Protein AF-A0A849IIS4-F1 (afdb_monomer)

Sequence (246 aa):
MNPYHWKRKFTQFAVLVAISLIPALGLFRIDLASASFFILGHQVPWSNFPFIIGLALVAATAPVLTYMTIGTVWCGWACPQNFFSEWANKLTFNLLGKRADVRVDGAGMVVASSKNRIVNWLILGGSIVAVSMVMALVAFLFFYTPSDVWNFVVSSQSRPANMIVMYAFTSFLIFIDIAAIRYFLCDYGCLYRWGMRLFKTNDALHVTYDESRSSDCTKCNYCKTSCITAIDPTHIRSYDACIDCG

Radius of gyration: 20.91 Å; Cα contacts (8 Å, |Δi|>4): 263; chains: 1; bounding box: 67×29×60 Å

pLDDT: mean 83.72, std 7.98, range [47.75, 95.75]

Nearest PDB structures (foldseek):
  3a51-assembly5_E  TM=2.699E-01  e=6.723E+00  Pseudonocardia autotrophica

Foldseek 3Di:
DDPCPVVLLVQQVVLVVVLLVCLVVPQWAQAPVQCFIAHPNDTHHPVPVVVVVVVVCCVLCVLLVCCVEANLQCVRRHDNLLVLLVVLVVLCCVQFHPPADCAPPDPHGDGDPVRPDVVSVCVSLVVLLVVLLVVLLSVVSRHDPNVLSVCCVPPPVSPDPVNVVSSVVSSVVSSCCSRYCRCVCVCPVDSSLVSCVVVPDPPHDDQAADPVCVVVVPPDPPCQSVDPQNDRSNDDDSSGPDSPSD

Structure (mmCIF, N/CA/C/O backbone):
data_AF-A0A849IIS4-F1
#
_entry.id   AF-A0A849IIS4-F1
#
loop_
_atom_site.group_PDB
_atom_site.id
_atom_site.type_symbol
_atom_site.label_atom_id
_atom_site.label_alt_id
_atom_site.label_comp_id
_atom_site.label_asym_id
_atom_site.label_entity_id
_atom_site.label_seq_id
_atom_site.pdbx_PDB_ins_code
_atom_site.Cartn_x
_atom_site.Cartn_y
_atom_site.Cartn_z
_atom_site.occupancy
_atom_site.B_iso_or_equiv
_atom_site.auth_seq_id
_atom_site.auth_comp_id
_atom_site.auth_asym_id
_atom_site.auth_atom_id
_atom_site.pdbx_PDB_model_num
ATOM 1 N N . MET A 1 1 ? -18.701 -16.241 15.676 1.00 47.75 1 MET A N 1
ATOM 2 C CA . MET A 1 1 ? -17.737 -15.728 14.673 1.00 47.75 1 MET A CA 1
ATOM 3 C C . MET A 1 1 ? -18.432 -15.756 13.325 1.00 47.75 1 MET A C 1
ATOM 5 O O . MET A 1 1 ? -18.977 -16.795 12.987 1.00 47.75 1 MET A O 1
ATOM 9 N N . ASN A 1 2 ? -18.493 -14.630 12.611 1.00 56.38 2 ASN A N 1
ATOM 10 C CA . ASN A 1 2 ? -19.241 -14.536 11.354 1.00 56.38 2 ASN A CA 1
ATOM 11 C C . ASN A 1 2 ? -18.583 -15.419 10.269 1.00 56.38 2 ASN A C 1
ATOM 13 O O . ASN A 1 2 ? -17.370 -15.294 10.073 1.00 56.38 2 ASN A O 1
ATOM 17 N N . PRO A 1 3 ? -19.333 -16.271 9.543 1.00 65.94 3 PRO A N 1
ATOM 18 C CA . PRO A 1 3 ? -18.773 -17.214 8.564 1.00 65.94 3 PRO A CA 1
ATOM 19 C C . PRO A 1 3 ? -18.079 -16.525 7.373 1.00 65.94 3 PRO A C 1
ATOM 21 O O . PRO A 1 3 ? -17.266 -17.135 6.682 1.00 65.94 3 PRO A O 1
ATOM 24 N N . TYR A 1 4 ? -18.353 -15.238 7.155 1.00 72.19 4 TYR A N 1
ATOM 25 C CA . TYR A 1 4 ? -17.807 -14.454 6.046 1.00 72.19 4 TYR A CA 1
ATOM 26 C C . TYR A 1 4 ? -16.423 -13.852 6.317 1.00 72.19 4 TYR A C 1
ATOM 28 O O . TYR A 1 4 ? -15.687 -13.572 5.376 1.00 72.19 4 TYR A O 1
ATOM 36 N N . HIS A 1 5 ? -16.005 -13.729 7.581 1.00 77.94 5 HIS A N 1
ATOM 37 C CA . HIS A 1 5 ? -14.726 -13.093 7.921 1.00 77.94 5 HIS A CA 1
ATOM 38 C C . HIS A 1 5 ? -13.515 -13.889 7.405 1.00 77.94 5 HIS A C 1
ATOM 40 O O . HIS A 1 5 ? -12.517 -13.307 6.983 1.00 77.94 5 HIS A O 1
ATOM 46 N N . TRP A 1 6 ? -13.584 -15.225 7.417 1.00 81.56 6 TRP A N 1
ATOM 47 C CA . TRP A 1 6 ? -12.507 -16.052 6.866 1.00 81.56 6 TRP A CA 1
ATOM 48 C C . TRP A 1 6 ? -12.454 -15.976 5.337 1.00 81.56 6 TRP A C 1
ATOM 50 O O . TRP A 1 6 ? -11.369 -15.820 4.784 1.00 81.56 6 TRP A O 1
ATOM 60 N N . LYS A 1 7 ? -13.618 -15.979 4.668 1.00 85.56 7 LYS A N 1
ATOM 61 C CA . LYS A 1 7 ? -13.712 -15.796 3.211 1.00 85.56 7 LYS A CA 1
ATOM 62 C C . LYS A 1 7 ? -13.107 -14.459 2.781 1.00 85.56 7 LYS A C 1
ATOM 64 O O . LYS A 1 7 ? -12.265 -14.442 1.895 1.00 85.56 7 LYS A O 1
ATOM 69 N N . ARG A 1 8 ? -13.450 -13.368 3.473 1.00 85.75 8 ARG A N 1
ATOM 70 C CA . ARG A 1 8 ? -12.895 -12.030 3.218 1.00 85.75 8 ARG A CA 1
ATOM 71 C C . ARG A 1 8 ? -11.373 -12.008 3.321 1.00 85.75 8 ARG A C 1
ATOM 73 O O . ARG A 1 8 ? -10.695 -11.555 2.407 1.00 85.75 8 ARG A O 1
ATOM 80 N N . LYS A 1 9 ? -10.824 -12.547 4.413 1.00 84.00 9 LYS A N 1
ATOM 81 C CA . LYS A 1 9 ? -9.368 -12.600 4.617 1.00 84.00 9 LYS A CA 1
ATOM 82 C C . LYS A 1 9 ? -8.654 -13.466 3.595 1.00 84.00 9 LYS A C 1
ATOM 84 O O . LYS A 1 9 ? -7.548 -13.126 3.189 1.00 84.00 9 LYS A O 1
ATOM 89 N N . PHE A 1 10 ? -9.278 -14.567 3.190 1.00 88.19 10 PHE A N 1
ATOM 90 C CA . PHE A 1 10 ? -8.755 -15.402 2.125 1.00 88.19 10 PHE A CA 1
ATOM 91 C C . PHE A 1 10 ? -8.695 -14.630 0.803 1.00 88.19 10 PHE A C 1
ATOM 93 O O . PHE A 1 10 ? -7.650 -14.639 0.166 1.00 88.19 10 PHE A O 1
ATOM 100 N N . THR A 1 11 ? -9.751 -13.896 0.436 1.00 88.81 11 THR A N 1
ATOM 101 C CA . THR A 1 11 ? -9.764 -13.061 -0.776 1.00 88.81 11 THR A CA 1
ATOM 102 C C . THR A 1 11 ? -8.686 -11.979 -0.737 1.00 88.81 11 THR A C 1
ATOM 104 O O . THR A 1 11 ? -7.907 -11.871 -1.679 1.00 88.81 11 THR A O 1
ATOM 107 N N . GLN A 1 12 ? -8.571 -11.231 0.366 1.00 88.81 12 GLN A N 1
ATOM 108 C CA . GLN A 1 12 ? -7.531 -10.207 0.537 1.00 88.81 12 GLN A CA 1
ATOM 109 C C . GLN A 1 12 ? -6.121 -10.799 0.388 1.00 88.81 12 GLN A C 1
ATOM 111 O O . GLN A 1 12 ? -5.275 -10.249 -0.319 1.00 88.81 12 GLN A O 1
ATOM 116 N N . PHE A 1 13 ? -5.872 -11.946 1.025 1.00 89.31 13 PHE A N 1
ATOM 117 C CA . PHE A 1 13 ? -4.589 -12.635 0.931 1.00 89.31 13 PHE A CA 1
ATOM 118 C C . PHE A 1 13 ? -4.324 -13.169 -0.482 1.00 89.31 13 PHE A C 1
ATOM 120 O O . PHE A 1 13 ? -3.221 -13.012 -0.996 1.00 89.31 13 PHE A O 1
ATOM 127 N N . ALA A 1 14 ? -5.331 -13.748 -1.138 1.00 91.75 14 ALA A N 1
ATOM 128 C CA . ALA A 1 14 ? -5.220 -14.236 -2.507 1.00 91.75 14 ALA A CA 1
ATOM 129 C C . ALA A 1 14 ? -4.882 -13.102 -3.486 1.00 91.75 14 ALA A C 1
ATOM 131 O O . ALA A 1 14 ? -4.017 -13.279 -4.340 1.00 91.75 14 ALA A O 1
ATOM 132 N N . VAL A 1 15 ? -5.494 -11.923 -3.328 1.00 90.88 15 VAL A N 1
ATOM 133 C CA . VAL A 1 15 ? -5.176 -10.733 -4.135 1.00 90.88 15 VAL A CA 1
ATOM 134 C C . VAL A 1 15 ? -3.752 -10.250 -3.866 1.00 90.88 15 VAL A C 1
ATOM 136 O O . VAL A 1 15 ? -3.020 -9.971 -4.813 1.00 90.88 15 VAL A O 1
ATOM 139 N N . LEU A 1 16 ? -3.317 -10.206 -2.604 1.00 90.94 16 LEU A N 1
ATOM 140 C CA . LEU A 1 16 ? -1.939 -9.846 -2.255 1.00 90.94 16 LEU A CA 1
ATOM 141 C C . LEU A 1 16 ? -0.919 -10.804 -2.894 1.00 90.94 16 LEU A C 1
ATOM 143 O O . LEU A 1 16 ? 0.082 -10.357 -3.457 1.00 90.94 16 LEU A O 1
ATOM 147 N N . VAL A 1 17 ? -1.182 -12.113 -2.837 1.00 91.19 17 VAL A N 1
ATOM 148 C CA . VAL A 1 17 ? -0.343 -13.137 -3.473 1.00 91.19 17 VAL A CA 1
ATOM 149 C C . VAL A 1 17 ? -0.348 -12.965 -4.988 1.00 91.19 17 VAL A C 1
ATOM 151 O O . VAL A 1 17 ? 0.720 -12.956 -5.587 1.00 91.19 17 VAL A O 1
ATOM 154 N N . ALA A 1 18 ? -1.510 -12.756 -5.609 1.00 91.56 18 ALA A N 1
ATOM 155 C CA . ALA A 1 18 ? -1.609 -12.527 -7.047 1.00 91.56 18 ALA A CA 1
ATOM 156 C C . ALA A 1 18 ? -0.794 -11.299 -7.486 1.00 91.56 18 ALA A C 1
ATOM 158 O O . ALA A 1 18 ? 0.004 -11.403 -8.414 1.00 91.56 18 ALA A O 1
ATOM 159 N N . ILE A 1 19 ? -0.914 -10.171 -6.775 1.00 89.75 19 ILE A N 1
ATOM 160 C CA . ILE A 1 19 ? -0.132 -8.953 -7.044 1.00 89.75 19 ILE A CA 1
ATOM 161 C C . ILE A 1 19 ? 1.368 -9.217 -6.890 1.00 89.75 19 ILE A C 1
ATOM 163 O O . ILE A 1 19 ? 2.153 -8.742 -7.703 1.00 89.75 19 ILE A O 1
ATOM 167 N N . SER A 1 20 ? 1.767 -9.994 -5.881 1.00 89.25 20 SER A N 1
ATOM 168 C CA . SER A 1 20 ? 3.175 -10.327 -5.632 1.00 89.25 20 SER A CA 1
ATOM 169 C C . SER A 1 20 ? 3.743 -11.315 -6.659 1.00 89.25 20 SER A C 1
ATOM 171 O O . SER A 1 20 ? 4.935 -11.281 -6.955 1.00 89.25 20 SER A O 1
ATOM 173 N N . LEU A 1 21 ? 2.901 -12.181 -7.231 1.00 90.25 21 LEU A N 1
ATOM 174 C CA . LEU A 1 21 ? 3.295 -13.142 -8.261 1.00 90.25 21 LEU A CA 1
ATOM 175 C C . LEU A 1 21 ? 3.539 -12.484 -9.621 1.00 90.25 21 LEU A C 1
ATOM 177 O O . LEU A 1 21 ? 4.392 -12.962 -10.360 1.00 90.25 21 LEU A O 1
ATOM 181 N N . ILE A 1 22 ? 2.846 -11.387 -9.947 1.00 89.50 22 ILE A N 1
ATOM 182 C CA . ILE A 1 22 ? 3.034 -10.657 -11.213 1.00 89.50 22 ILE A CA 1
ATOM 183 C C . ILE A 1 22 ? 4.512 -10.308 -11.475 1.00 89.50 22 ILE A C 1
ATOM 185 O O . ILE A 1 22 ? 5.038 -10.722 -12.513 1.00 89.50 22 ILE A O 1
ATOM 189 N N . PRO A 1 23 ? 5.213 -9.595 -10.572 1.00 86.75 23 PRO A N 1
ATOM 190 C CA . PRO A 1 23 ? 6.616 -9.267 -10.781 1.00 86.75 23 PRO A CA 1
ATOM 191 C C . PRO A 1 23 ? 7.533 -10.475 -10.531 1.00 86.75 23 PRO A C 1
ATOM 193 O O . PRO A 1 23 ? 8.539 -10.626 -11.218 1.00 86.75 23 PRO A O 1
ATOM 196 N N . ALA A 1 24 ? 7.174 -11.384 -9.613 1.00 85.94 24 ALA A N 1
ATOM 197 C CA . ALA A 1 24 ? 7.977 -12.574 -9.319 1.00 85.94 24 ALA A CA 1
ATOM 198 C C . ALA A 1 24 ? 8.081 -13.533 -10.519 1.00 85.94 24 ALA A C 1
ATOM 200 O O . ALA A 1 24 ? 9.131 -14.128 -10.747 1.00 85.94 24 ALA A O 1
ATOM 201 N N . LEU A 1 25 ? 7.009 -13.650 -11.306 1.00 87.50 25 LEU A N 1
ATOM 202 C CA . LEU A 1 25 ? 6.966 -14.425 -12.548 1.00 87.50 25 LEU A CA 1
ATOM 203 C C . LEU A 1 25 ? 7.517 -13.646 -13.756 1.00 87.50 25 LEU A C 1
ATOM 205 O O . LEU A 1 25 ? 7.558 -14.183 -14.860 1.00 87.50 25 LEU A O 1
ATOM 209 N N . GLY A 1 26 ? 7.916 -12.381 -13.579 1.00 81.75 26 GLY A N 1
ATOM 210 C CA . GLY A 1 26 ? 8.396 -11.527 -14.666 1.00 81.75 26 GLY A CA 1
ATOM 211 C C . GLY A 1 26 ? 7.310 -11.128 -15.671 1.00 81.75 26 GLY A C 1
ATOM 212 O O . GLY A 1 26 ? 7.634 -10.768 -16.804 1.00 81.75 26 GLY A O 1
ATOM 213 N N . LEU A 1 27 ? 6.028 -11.187 -15.281 1.00 86.50 27 LEU A N 1
ATOM 214 C CA . LEU A 1 27 ? 4.909 -10.834 -16.161 1.00 86.50 27 LEU A CA 1
ATOM 215 C C . LEU A 1 27 ? 4.904 -9.338 -16.478 1.00 86.50 27 LEU A C 1
ATOM 217 O O . LEU A 1 27 ? 4.646 -8.963 -17.619 1.00 86.50 27 LEU A O 1
ATOM 221 N N . PHE A 1 28 ? 5.200 -8.501 -15.481 1.00 88.69 28 PHE A N 1
ATOM 222 C CA . PHE A 1 28 ? 5.292 -7.051 -15.621 1.00 88.69 28 PHE A CA 1
ATOM 223 C C . PHE A 1 28 ? 6.393 -6.492 -14.717 1.00 88.69 28 PHE A C 1
ATOM 225 O O . PHE A 1 28 ? 6.403 -6.759 -13.515 1.00 88.69 28 PHE A O 1
ATOM 232 N N . ARG A 1 29 ? 7.290 -5.685 -15.289 1.00 87.62 29 ARG A N 1
ATOM 233 C CA . ARG A 1 29 ? 8.304 -4.910 -14.556 1.00 87.62 29 ARG A CA 1
ATOM 234 C C . ARG A 1 29 ? 8.579 -3.569 -15.239 1.00 87.62 29 ARG A C 1
ATOM 236 O O . ARG A 1 29 ? 8.368 -3.415 -16.442 1.00 87.62 29 ARG A O 1
ATOM 243 N N . ILE A 1 30 ? 9.080 -2.616 -14.468 1.00 89.00 30 ILE A N 1
ATOM 244 C CA . ILE A 1 30 ? 9.421 -1.254 -14.868 1.00 89.00 30 ILE A CA 1
ATOM 245 C C . ILE A 1 30 ? 10.926 -1.077 -14.686 1.00 89.00 30 ILE A C 1
ATOM 247 O O . ILE A 1 30 ? 11.411 -0.969 -13.566 1.00 89.00 30 ILE A O 1
ATOM 251 N N . ASP A 1 31 ? 11.670 -1.024 -15.781 1.00 86.75 31 ASP A N 1
ATOM 252 C CA . ASP A 1 31 ? 13.104 -0.771 -15.732 1.00 86.75 31 ASP A CA 1
ATOM 253 C C . ASP A 1 31 ? 13.377 0.724 -15.920 1.00 86.75 31 ASP A C 1
ATOM 255 O O . ASP A 1 31 ? 13.196 1.290 -17.002 1.00 86.75 31 ASP A O 1
ATOM 259 N N . LEU A 1 32 ? 13.808 1.365 -14.833 1.00 83.44 32 LEU A N 1
ATOM 260 C CA . LEU A 1 32 ? 14.146 2.786 -14.808 1.00 83.44 32 LEU A CA 1
ATOM 261 C C . LEU A 1 32 ? 15.476 3.085 -15.513 1.00 83.44 32 LEU A C 1
ATOM 263 O O . LEU A 1 32 ? 15.656 4.197 -15.999 1.00 83.44 32 LEU A O 1
ATOM 267 N N . ALA A 1 33 ? 16.402 2.123 -15.583 1.00 82.75 33 ALA A N 1
ATOM 268 C CA . ALA A 1 33 ? 17.713 2.332 -16.196 1.00 82.75 33 ALA A CA 1
ATOM 269 C C . ALA A 1 33 ? 17.619 2.339 -17.726 1.00 82.75 33 ALA A C 1
ATOM 271 O O . ALA A 1 33 ? 18.251 3.163 -18.383 1.00 82.75 33 ALA A O 1
ATOM 272 N N . SER A 1 34 ? 16.798 1.449 -18.287 1.00 82.81 34 SER A N 1
ATOM 273 C CA . SER A 1 34 ? 16.536 1.381 -19.730 1.00 82.81 34 SER A CA 1
ATOM 274 C C . SER A 1 34 ? 15.300 2.171 -20.176 1.00 82.81 34 SER A C 1
ATOM 276 O O . SER A 1 34 ? 14.945 2.116 -21.355 1.00 82.81 34 SER A O 1
ATOM 278 N N . ALA A 1 35 ? 14.633 2.886 -19.257 1.00 86.50 35 ALA A N 1
ATOM 279 C CA . ALA A 1 35 ? 13.382 3.611 -19.500 1.00 86.50 35 ALA A CA 1
ATOM 280 C C . ALA A 1 35 ? 12.386 2.764 -20.313 1.00 86.50 35 ALA A C 1
ATOM 282 O O . ALA A 1 35 ? 11.921 3.156 -21.387 1.00 86.50 35 ALA A O 1
ATOM 283 N N . SER A 1 36 ? 12.146 1.538 -19.846 1.00 87.94 36 SER A N 1
ATOM 284 C CA . SER A 1 36 ? 11.361 0.536 -20.564 1.00 87.94 36 SER A CA 1
ATOM 285 C C . SER A 1 36 ? 10.469 -0.255 -19.615 1.00 87.94 36 SER A C 1
ATOM 287 O O . SER A 1 36 ? 10.850 -0.601 -18.498 1.00 87.94 36 SER A O 1
ATOM 289 N N . PHE A 1 37 ? 9.271 -0.593 -20.076 1.00 89.75 37 PHE A N 1
ATOM 290 C CA . PHE A 1 37 ? 8.455 -1.630 -19.456 1.00 89.75 37 PHE A CA 1
ATOM 291 C C . PHE A 1 37 ? 8.888 -2.985 -20.001 1.00 89.75 37 PHE A C 1
ATOM 293 O O . PHE A 1 37 ? 9.198 -3.095 -21.183 1.00 89.75 37 PHE A O 1
ATOM 300 N N . PHE A 1 38 ? 8.882 -4.028 -19.179 1.00 87.44 38 PHE A N 1
ATOM 301 C CA . PHE A 1 38 ? 8.977 -5.391 -19.689 1.00 87.44 38 PHE A CA 1
ATOM 302 C C . PHE A 1 38 ? 7.700 -6.150 -19.370 1.00 87.44 38 PHE A C 1
ATOM 304 O O . PHE A 1 38 ? 7.284 -6.216 -18.213 1.00 87.44 38 PHE A O 1
ATOM 311 N N . ILE A 1 39 ? 7.103 -6.728 -20.407 1.00 87.38 39 ILE A N 1
ATOM 312 C CA . ILE A 1 39 ? 5.856 -7.489 -20.336 1.00 87.38 39 ILE A CA 1
ATOM 313 C C . ILE A 1 39 ? 6.128 -8.870 -20.906 1.00 87.38 39 ILE A C 1
ATOM 315 O O . ILE A 1 39 ? 6.499 -8.980 -22.072 1.00 87.38 39 ILE A O 1
ATOM 319 N N . LEU A 1 40 ? 5.976 -9.920 -20.095 1.00 86.50 40 LEU A N 1
ATOM 320 C CA . LEU A 1 40 ? 6.267 -11.304 -20.503 1.00 86.50 40 LEU A CA 1
ATOM 321 C C . LEU A 1 40 ? 7.671 -11.463 -21.130 1.00 86.50 40 LEU A C 1
ATOM 323 O O . LEU A 1 40 ? 7.863 -12.226 -22.070 1.00 86.50 40 LEU A O 1
ATOM 327 N N . GLY A 1 41 ? 8.651 -10.693 -20.647 1.00 80.56 41 GLY A N 1
ATOM 328 C CA . GLY A 1 41 ? 10.015 -10.666 -21.189 1.00 80.56 41 GLY A CA 1
ATOM 329 C C . GLY A 1 41 ? 10.238 -9.746 -22.400 1.00 80.56 41 GLY A C 1
ATOM 330 O O . GLY A 1 41 ? 11.390 -9.483 -22.738 1.00 80.56 41 GLY A O 1
ATOM 331 N N . HIS A 1 42 ? 9.192 -9.184 -23.009 1.00 85.06 42 HIS A N 1
ATOM 332 C CA . HIS A 1 42 ? 9.326 -8.219 -24.104 1.00 85.06 42 HIS A CA 1
ATOM 333 C C . HIS A 1 42 ? 9.583 -6.810 -23.584 1.00 85.06 42 HIS A C 1
ATOM 335 O O . HIS A 1 42 ? 8.809 -6.298 -22.778 1.00 85.06 42 HIS A O 1
ATOM 341 N N . GLN A 1 43 ? 10.638 -6.168 -24.085 1.00 89.56 43 GLN A N 1
ATOM 342 C CA . GLN A 1 43 ? 10.960 -4.782 -23.769 1.00 89.56 43 GLN A CA 1
ATOM 343 C C . GLN A 1 43 ? 10.101 -3.822 -24.598 1.00 89.56 43 GLN A C 1
ATOM 345 O O . GLN A 1 43 ? 10.135 -3.841 -25.827 1.00 89.56 43 GLN A O 1
ATOM 350 N N . VAL A 1 44 ? 9.369 -2.946 -23.919 1.00 89.94 44 VAL A N 1
ATOM 351 C CA . VAL A 1 44 ? 8.602 -1.852 -24.508 1.00 89.94 44 VAL A CA 1
ATOM 352 C C . VAL A 1 44 ? 9.205 -0.535 -24.016 1.00 89.94 44 VAL A C 1
ATOM 354 O O . VAL A 1 44 ? 9.003 -0.168 -22.854 1.00 89.94 44 VAL A O 1
ATOM 357 N N . PRO A 1 45 ? 9.965 0.180 -24.859 1.00 90.31 45 PRO A N 1
ATOM 358 C CA . PRO A 1 45 ? 10.588 1.431 -24.459 1.00 90.31 45 PRO A CA 1
ATOM 359 C C . PRO A 1 45 ? 9.536 2.512 -24.229 1.00 90.31 45 PRO A C 1
ATOM 361 O O . PRO A 1 45 ? 8.488 2.539 -24.881 1.00 90.31 45 PRO A O 1
ATOM 364 N N . TRP A 1 46 ? 9.838 3.456 -23.341 1.00 88.38 46 TRP A N 1
ATOM 365 C CA . TRP A 1 46 ? 8.932 4.564 -23.049 1.00 88.38 46 TRP A CA 1
ATOM 366 C C . TRP A 1 46 ? 8.732 5.525 -24.229 1.00 88.38 46 TRP A C 1
ATOM 368 O O . TRP A 1 46 ? 7.778 6.294 -24.254 1.00 88.38 46 TRP A O 1
ATOM 378 N N . SER A 1 47 ? 9.587 5.459 -25.251 1.00 89.31 47 SER A N 1
ATOM 379 C CA . SER A 1 47 ? 9.393 6.193 -26.506 1.00 89.31 47 SER A CA 1
ATOM 380 C C . SER A 1 47 ? 8.152 5.744 -27.290 1.00 89.31 47 SER A C 1
ATOM 382 O O . SER A 1 47 ? 7.697 6.461 -28.182 1.00 89.31 47 SER A O 1
ATOM 384 N N . ASN A 1 48 ? 7.570 4.584 -26.968 1.00 90.38 48 ASN A N 1
ATOM 385 C CA . ASN A 1 48 ? 6.315 4.130 -27.555 1.00 90.38 48 ASN A CA 1
ATOM 386 C C . ASN A 1 48 ? 5.119 4.873 -26.928 1.00 90.38 48 ASN A C 1
ATOM 388 O O . ASN A 1 48 ? 4.419 4.354 -26.055 1.00 90.38 48 ASN A O 1
ATOM 392 N N . PHE A 1 49 ? 4.883 6.105 -27.386 1.00 89.44 49 PHE A N 1
ATOM 393 C CA . PHE A 1 49 ? 3.807 6.963 -26.880 1.00 89.44 49 PHE A CA 1
ATOM 394 C C . PHE A 1 49 ? 2.409 6.333 -26.958 1.00 89.44 49 PHE A C 1
ATOM 396 O O . PHE A 1 49 ? 1.699 6.418 -25.956 1.00 89.44 49 PHE A O 1
ATOM 403 N N . PRO A 1 50 ? 1.990 5.673 -28.062 1.00 90.62 50 PRO A N 1
ATOM 404 C CA . PRO A 1 50 ? 0.682 5.020 -28.107 1.00 90.62 50 PRO A CA 1
ATOM 405 C C . PRO A 1 50 ? 0.501 3.989 -26.991 1.00 90.62 50 PRO A C 1
ATOM 407 O O . PRO A 1 50 ? -0.550 3.947 -26.353 1.00 90.62 50 PRO A O 1
ATOM 410 N N . PHE A 1 51 ? 1.543 3.200 -26.713 1.00 89.12 51 PHE A N 1
ATOM 411 C CA . PHE A 1 51 ? 1.513 2.223 -25.633 1.00 89.12 51 PHE A CA 1
ATOM 412 C C . PHE A 1 51 ? 1.409 2.891 -24.258 1.00 89.12 51 PHE A C 1
ATOM 414 O O . PHE A 1 51 ? 0.552 2.508 -23.464 1.00 89.12 51 PHE A O 1
ATOM 421 N N . ILE A 1 52 ? 2.228 3.913 -23.979 1.00 89.25 52 ILE A N 1
ATOM 422 C CA . ILE A 1 52 ? 2.169 4.64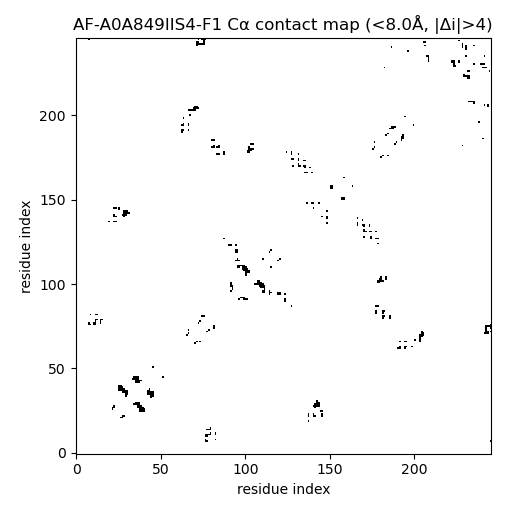2 -22.702 1.00 89.25 52 ILE A CA 1
ATOM 423 C C . ILE A 1 52 ? 0.801 5.275 -22.489 1.00 89.25 52 ILE A C 1
ATOM 425 O O . ILE A 1 52 ? 0.244 5.162 -21.402 1.00 89.25 52 ILE A O 1
ATOM 429 N N . ILE A 1 53 ? 0.257 5.942 -23.507 1.00 91.69 53 ILE A N 1
ATOM 430 C CA . ILE A 1 53 ? -1.043 6.609 -23.412 1.00 91.69 53 ILE A CA 1
ATOM 431 C C . ILE A 1 53 ? -2.140 5.573 -23.163 1.00 91.69 53 ILE A C 1
ATOM 433 O O . ILE A 1 53 ? -2.976 5.779 -22.287 1.00 91.69 53 ILE A O 1
ATOM 437 N N . GLY A 1 54 ? -2.110 4.440 -23.871 1.00 92.56 54 GLY A N 1
ATOM 438 C CA . GLY A 1 54 ? -3.035 3.333 -23.635 1.00 92.56 54 GLY A CA 1
ATOM 439 C C . GLY A 1 54 ? -2.933 2.783 -22.211 1.00 92.56 54 GLY A C 1
ATOM 440 O O . GLY A 1 54 ? -3.949 2.640 -21.533 1.00 92.56 54 GLY A O 1
ATOM 441 N N . LEU A 1 55 ? -1.715 2.543 -21.719 1.00 89.44 55 LEU A N 1
ATOM 442 C CA . LEU A 1 55 ? -1.476 2.076 -20.353 1.00 89.44 55 LEU A CA 1
ATOM 443 C C . LEU A 1 55 ? -1.958 3.093 -19.311 1.00 89.44 55 LEU A C 1
ATOM 445 O O . LEU A 1 55 ? -2.615 2.709 -18.348 1.00 89.44 55 LEU A O 1
ATOM 449 N N . ALA A 1 56 ? -1.671 4.380 -19.506 1.00 89.12 56 ALA A N 1
ATOM 450 C CA . ALA A 1 56 ? -2.114 5.453 -18.622 1.00 89.12 56 ALA A CA 1
ATOM 451 C C . ALA A 1 56 ? -3.643 5.575 -18.607 1.00 89.12 56 ALA A C 1
ATOM 453 O O . ALA A 1 56 ? -4.237 5.729 -17.540 1.00 89.12 56 ALA A O 1
ATOM 454 N N . LEU A 1 57 ? -4.290 5.440 -19.768 1.00 92.06 57 LEU A N 1
ATOM 455 C CA . LEU A 1 57 ? -5.744 5.439 -19.881 1.00 92.06 57 LEU A CA 1
ATOM 456 C C . LEU A 1 57 ? -6.347 4.258 -19.119 1.00 92.06 57 LEU A C 1
ATOM 458 O O . LEU A 1 57 ? -7.272 4.454 -18.335 1.00 92.06 57 LEU A O 1
ATOM 462 N N . VAL A 1 58 ? -5.807 3.048 -19.293 1.00 90.44 58 VAL A N 1
ATOM 463 C CA . VAL A 1 58 ? -6.247 1.862 -18.541 1.00 90.44 58 VAL A CA 1
ATOM 464 C C . VAL A 1 58 ? -6.011 2.058 -17.043 1.00 90.44 58 VAL A C 1
ATOM 466 O O . VAL A 1 58 ? -6.919 1.820 -16.256 1.00 90.44 58 VAL A O 1
ATOM 469 N N . ALA A 1 59 ? -4.844 2.552 -16.631 1.00 87.19 59 ALA A N 1
ATOM 470 C CA . ALA A 1 59 ? -4.527 2.790 -15.224 1.00 87.19 59 ALA A CA 1
ATOM 471 C C . ALA A 1 59 ? -5.447 3.839 -14.573 1.00 87.19 59 ALA A C 1
ATOM 473 O O . ALA A 1 59 ? -5.803 3.697 -13.405 1.00 87.19 59 ALA A O 1
ATOM 474 N N . ALA A 1 60 ? -5.863 4.867 -15.319 1.00 84.94 60 ALA A N 1
ATOM 475 C CA . ALA A 1 60 ? -6.778 5.899 -14.837 1.00 84.94 60 ALA A CA 1
ATOM 476 C C . ALA A 1 60 ? -8.246 5.437 -14.825 1.00 84.94 60 ALA A C 1
ATOM 478 O O . ALA A 1 60 ? -8.990 5.763 -13.901 1.00 84.94 60 ALA A O 1
ATOM 479 N N . THR A 1 61 ? -8.674 4.675 -15.835 1.00 84.88 61 THR A N 1
ATOM 480 C CA . THR A 1 61 ? -10.082 4.280 -16.011 1.00 84.88 61 THR A CA 1
ATOM 481 C C . THR A 1 61 ? -10.442 2.975 -15.311 1.00 84.88 61 THR A C 1
ATOM 483 O O . THR A 1 61 ? -11.558 2.859 -14.813 1.00 84.88 61 THR A O 1
ATOM 486 N N . ALA A 1 62 ? -9.528 2.006 -15.199 1.00 84.75 62 ALA A N 1
ATOM 487 C CA . ALA A 1 62 ? -9.812 0.713 -14.576 1.00 84.75 62 ALA A CA 1
ATOM 488 C C . ALA A 1 62 ? -10.298 0.833 -13.119 1.00 84.75 62 ALA A C 1
ATOM 490 O O . ALA A 1 62 ? -11.290 0.176 -12.792 1.00 84.75 62 ALA A O 1
ATOM 491 N N . PRO A 1 63 ? -9.717 1.690 -12.250 1.00 78.44 63 PRO A N 1
ATOM 492 C CA . PRO A 1 63 ? -10.258 1.918 -10.910 1.00 78.44 63 PRO A CA 1
ATOM 493 C C . PRO A 1 63 ? -11.682 2.487 -10.939 1.00 78.44 63 PRO A C 1
ATOM 495 O O . PRO A 1 63 ? -12.524 2.056 -10.157 1.00 78.44 63 PRO A O 1
ATOM 498 N N . VAL A 1 64 ? -11.969 3.408 -11.866 1.00 78.25 64 VAL A N 1
ATOM 499 C CA . VAL A 1 64 ? -13.298 4.022 -12.021 1.00 78.25 64 VAL A CA 1
ATOM 500 C C . VAL A 1 64 ? -14.325 2.991 -12.492 1.00 78.25 64 VAL A C 1
ATOM 502 O O . VAL A 1 64 ? -15.399 2.891 -11.911 1.00 78.25 64 VAL A O 1
ATOM 505 N N . LEU A 1 65 ? -13.989 2.171 -13.489 1.00 79.88 65 LEU A N 1
ATOM 506 C CA . LEU A 1 65 ? -14.866 1.110 -13.998 1.00 79.88 65 LEU A CA 1
ATOM 507 C C . LEU A 1 65 ? -15.108 0.012 -12.955 1.00 79.88 65 LEU A C 1
ATOM 509 O O . LEU A 1 65 ? -16.237 -0.447 -12.776 1.00 79.88 65 LEU A O 1
ATOM 513 N N . THR A 1 66 ? -14.061 -0.382 -12.228 1.00 77.88 66 THR A N 1
ATOM 514 C CA . THR A 1 66 ? -14.168 -1.329 -11.108 1.00 77.88 66 THR A CA 1
ATOM 515 C C . THR A 1 66 ? -15.101 -0.772 -10.033 1.00 77.88 66 THR A C 1
ATOM 517 O O . THR A 1 66 ? -15.959 -1.489 -9.531 1.00 77.88 66 THR A O 1
ATOM 520 N N . TYR A 1 67 ? -15.008 0.526 -9.738 1.00 74.69 67 TYR A N 1
ATOM 521 C CA . TYR A 1 67 ? -15.933 1.185 -8.823 1.00 74.69 67 TYR A CA 1
ATOM 522 C C . TYR A 1 67 ? -17.375 1.189 -9.338 1.00 74.69 67 TYR A C 1
ATOM 524 O O . TYR A 1 67 ? -18.278 0.818 -8.597 1.00 74.69 67 TYR A O 1
ATOM 532 N N . MET A 1 68 ? -17.611 1.550 -10.600 1.00 72.81 68 MET A N 1
ATOM 533 C CA . MET A 1 68 ? -18.972 1.580 -11.150 1.00 72.81 68 MET A CA 1
ATOM 534 C C . MET A 1 68 ? -19.643 0.199 -11.159 1.00 72.81 68 MET A C 1
ATOM 536 O O . MET A 1 68 ? -20.865 0.123 -11.117 1.00 72.81 68 MET A O 1
ATOM 540 N N . THR A 1 69 ? -18.861 -0.883 -11.208 1.00 73.31 69 THR A N 1
ATOM 541 C CA . THR A 1 69 ? -19.373 -2.261 -11.271 1.00 73.31 69 THR A CA 1
ATOM 542 C C . THR A 1 69 ? -19.472 -2.941 -9.905 1.00 73.31 69 THR A C 1
ATOM 544 O O . THR A 1 69 ? -20.455 -3.624 -9.636 1.00 73.31 69 THR A O 1
ATOM 547 N N . ILE A 1 70 ? -18.466 -2.774 -9.041 1.00 74.56 70 ILE A N 1
ATOM 548 C CA . ILE A 1 70 ? -18.325 -3.505 -7.766 1.00 74.56 70 ILE A CA 1
ATOM 549 C C . ILE A 1 70 ? -18.552 -2.583 -6.549 1.00 74.56 70 ILE A C 1
ATOM 551 O O . ILE A 1 70 ? -18.768 -3.057 -5.434 1.00 74.56 70 ILE A O 1
ATOM 555 N N . GLY A 1 71 ? -18.548 -1.262 -6.733 1.00 76.12 71 GLY A N 1
ATOM 556 C CA . GLY A 1 71 ? -18.792 -0.288 -5.668 1.00 76.12 71 GLY A CA 1
ATOM 557 C C . GLY A 1 71 ? -17.671 -0.240 -4.629 1.00 76.12 71 GLY A C 1
ATOM 558 O O . GLY A 1 71 ? -16.490 -0.421 -4.931 1.00 76.12 71 GLY A O 1
ATOM 559 N N . THR A 1 72 ? -18.008 0.017 -3.369 1.00 75.62 72 THR A N 1
ATOM 560 C CA . THR A 1 72 ? -17.016 0.128 -2.281 1.00 75.62 72 THR A CA 1
ATOM 561 C C . THR A 1 72 ? -16.562 -1.220 -1.717 1.00 75.62 72 THR A C 1
ATOM 563 O O . THR A 1 72 ? -15.593 -1.264 -0.953 1.00 75.62 72 THR A O 1
ATOM 566 N N . VAL A 1 73 ? -17.174 -2.322 -2.163 1.00 78.25 73 VAL A N 1
ATOM 567 C CA . VAL A 1 73 ? -16.856 -3.701 -1.755 1.00 78.25 73 VAL A CA 1
ATOM 568 C C . VAL A 1 73 ? -15.394 -4.051 -2.028 1.00 78.25 73 VAL A C 1
ATOM 570 O O . VAL A 1 73 ? -14.762 -4.721 -1.214 1.00 78.25 73 VAL A O 1
ATOM 573 N N . TRP A 1 74 ? -14.811 -3.560 -3.129 1.00 82.25 74 TRP A N 1
ATOM 574 C CA . TRP A 1 74 ? -13.397 -3.789 -3.456 1.00 82.25 74 TRP A CA 1
ATOM 575 C C . TRP A 1 74 ? -12.458 -3.335 -2.328 1.00 82.25 74 TRP A C 1
ATOM 577 O O . TRP A 1 74 ? -11.531 -4.059 -1.949 1.00 82.25 74 TRP A O 1
ATOM 587 N N . CYS A 1 75 ? -12.726 -2.159 -1.749 1.00 81.44 75 CYS A N 1
ATOM 588 C CA . CYS A 1 75 ? -11.945 -1.607 -0.643 1.00 81.44 75 CYS A CA 1
ATOM 589 C C . CYS A 1 75 ? -11.996 -2.508 0.599 1.00 81.44 75 CYS A C 1
ATOM 591 O O . CYS A 1 75 ? -10.982 -2.652 1.279 1.00 81.44 75 CYS A O 1
ATOM 593 N N . GLY A 1 76 ? -13.144 -3.137 0.869 1.00 80.25 76 GLY A N 1
ATOM 594 C CA . GLY A 1 76 ? -13.322 -4.074 1.978 1.00 80.25 76 GLY A CA 1
ATOM 595 C C . GLY A 1 76 ? -12.739 -5.469 1.711 1.00 80.25 76 GLY A C 1
ATOM 596 O O . GLY A 1 76 ? -12.065 -6.027 2.576 1.00 80.25 76 GLY A O 1
ATOM 597 N N . TRP A 1 77 ? -12.939 -6.031 0.515 1.00 83.50 77 TRP A N 1
ATOM 598 C CA . TRP A 1 77 ? -12.705 -7.457 0.227 1.00 83.50 77 TRP A CA 1
ATOM 599 C C . TRP A 1 77 ? -11.404 -7.791 -0.499 1.00 83.50 77 TRP A C 1
ATOM 601 O O . TRP A 1 77 ? -10.895 -8.898 -0.335 1.00 83.50 77 TRP A O 1
ATOM 611 N N . ALA A 1 78 ? -10.878 -6.883 -1.315 1.00 85.06 78 ALA A N 1
ATOM 612 C CA . ALA A 1 78 ? -9.758 -7.175 -2.211 1.00 85.06 78 ALA A CA 1
ATOM 613 C C . ALA A 1 78 ? -8.541 -6.279 -1.957 1.00 85.06 78 ALA A C 1
ATOM 615 O O . ALA A 1 78 ? -7.414 -6.673 -2.242 1.00 85.06 78 ALA A O 1
ATOM 616 N N . CYS A 1 79 ? -8.748 -5.080 -1.411 1.00 87.81 79 CYS A N 1
ATOM 617 C CA . CYS A 1 79 ? -7.691 -4.087 -1.281 1.00 87.81 79 CYS A CA 1
ATOM 618 C C . CYS A 1 79 ? -6.559 -4.544 -0.330 1.00 87.81 79 CYS A C 1
ATOM 620 O O . CYS A 1 79 ? -6.801 -4.723 0.870 1.00 87.81 79 CYS A O 1
ATOM 622 N N . PRO A 1 80 ? -5.304 -4.658 -0.814 1.00 88.19 80 PRO A N 1
ATOM 623 C CA . PRO A 1 80 ? -4.172 -5.052 0.026 1.00 88.19 80 PRO A CA 1
ATOM 624 C C . PRO A 1 80 ? -3.850 -4.000 1.097 1.00 88.19 80 PRO A C 1
ATOM 626 O O . PRO A 1 80 ? -3.463 -4.352 2.209 1.00 88.19 80 PRO A O 1
ATOM 629 N N . GLN A 1 81 ? -4.082 -2.713 0.815 1.00 89.00 81 GLN A N 1
ATOM 630 C CA . GLN A 1 81 ? -3.875 -1.635 1.787 1.00 89.00 81 GLN A CA 1
ATOM 631 C C . GLN A 1 81 ? -4.797 -1.773 3.006 1.00 89.00 81 GLN A C 1
ATOM 633 O O . GLN A 1 81 ? -4.375 -1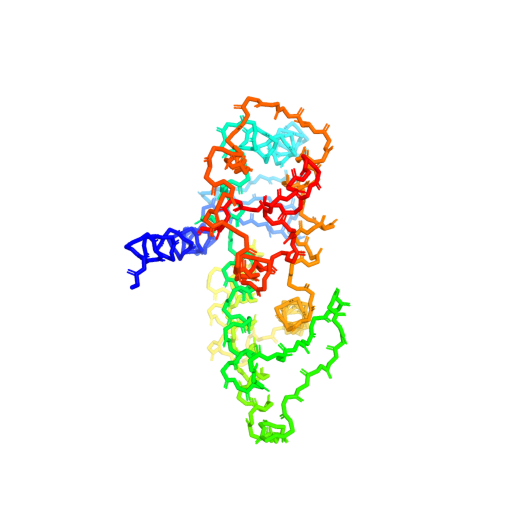.578 4.151 1.00 89.00 81 GLN A O 1
ATOM 638 N N . ASN A 1 82 ? -6.058 -2.154 2.770 1.00 87.94 82 ASN A N 1
ATOM 639 C CA . ASN A 1 82 ? -7.013 -2.398 3.845 1.00 87.94 82 ASN A CA 1
ATOM 640 C C . ASN A 1 82 ? -6.581 -3.600 4.701 1.00 87.94 82 ASN A C 1
ATOM 642 O O . ASN A 1 82 ? -6.610 -3.524 5.926 1.00 87.94 82 ASN A O 1
ATOM 646 N N . PHE A 1 83 ? -6.082 -4.673 4.077 1.00 89.62 83 PHE A N 1
ATOM 647 C CA . PHE A 1 83 ? -5.560 -5.846 4.789 1.00 89.62 83 PHE A CA 1
ATOM 648 C C . PHE A 1 83 ? -4.435 -5.491 5.777 1.00 89.62 83 PHE A C 1
ATOM 650 O O . PHE A 1 83 ? -4.490 -5.894 6.944 1.00 89.62 83 PHE A O 1
ATOM 657 N N . PHE A 1 84 ? -3.443 -4.699 5.353 1.00 91.44 84 PHE A N 1
ATOM 658 C CA . PHE A 1 84 ? -2.357 -4.267 6.242 1.00 91.44 84 PHE A CA 1
ATOM 659 C C . PHE A 1 84 ? -2.843 -3.327 7.346 1.00 91.44 84 PHE A C 1
ATOM 661 O O . PHE A 1 84 ? -2.432 -3.471 8.499 1.00 91.44 84 PHE A O 1
ATOM 668 N N . SER A 1 85 ? -3.763 -2.417 7.025 1.00 89.88 85 SER A N 1
ATOM 669 C CA . SER A 1 85 ? -4.352 -1.492 7.998 1.00 89.88 85 SER A CA 1
ATOM 670 C C . SER A 1 85 ? -5.180 -2.223 9.065 1.00 89.88 85 SER A C 1
ATOM 672 O O . SER A 1 85 ? -5.075 -1.920 10.256 1.00 89.88 85 SER A O 1
ATOM 674 N N . GLU A 1 86 ? -5.961 -3.236 8.678 1.00 88.50 86 GLU A N 1
ATOM 675 C CA . GLU A 1 86 ? -6.701 -4.105 9.600 1.00 88.50 86 GLU A CA 1
ATOM 676 C C . GLU A 1 86 ? -5.763 -4.937 10.482 1.00 88.50 86 GLU A C 1
ATOM 678 O O . GLU A 1 86 ? -5.987 -5.073 11.691 1.00 88.50 86 GLU A O 1
ATOM 683 N N . TRP A 1 87 ? -4.704 -5.497 9.892 1.00 91.38 87 TRP A N 1
ATOM 684 C CA . TRP A 1 87 ? -3.692 -6.253 10.623 1.00 91.38 87 TRP A CA 1
ATOM 685 C C . TRP A 1 87 ? -2.980 -5.377 11.662 1.00 91.38 87 TRP A C 1
ATOM 687 O O . TRP A 1 87 ? -2.911 -5.764 12.834 1.00 91.38 87 TRP A O 1
ATOM 697 N N . ALA A 1 88 ? -2.549 -4.174 11.274 1.00 90.50 88 ALA A N 1
ATOM 698 C CA . ALA A 1 88 ? -1.913 -3.210 12.164 1.00 90.50 88 ALA A CA 1
ATOM 699 C C . ALA A 1 88 ? -2.856 -2.771 13.294 1.00 90.50 88 ALA A C 1
ATOM 701 O O . ALA A 1 88 ? -2.463 -2.783 14.459 1.00 90.50 88 ALA A O 1
ATOM 702 N N . ASN A 1 89 ? -4.129 -2.489 12.992 1.00 88.88 89 ASN A N 1
ATOM 703 C CA . ASN A 1 89 ? -5.147 -2.185 14.003 1.00 88.88 89 ASN A CA 1
ATOM 704 C C . ASN A 1 89 ? -5.323 -3.327 15.010 1.00 88.88 89 ASN A C 1
ATOM 706 O O . ASN A 1 89 ? -5.350 -3.090 16.219 1.00 88.88 89 ASN A O 1
ATOM 710 N N . LYS A 1 90 ? -5.423 -4.578 14.539 1.00 88.94 90 LYS A N 1
ATOM 711 C CA . LYS A 1 90 ? -5.563 -5.750 15.417 1.00 88.94 90 LYS A CA 1
ATOM 712 C C . LYS A 1 90 ? -4.342 -5.913 16.320 1.00 88.94 90 LYS A C 1
ATOM 714 O O . LYS A 1 90 ? -4.477 -6.268 17.493 1.00 88.94 90 LYS A O 1
ATOM 719 N N . LEU A 1 91 ? -3.157 -5.649 15.785 1.00 89.69 91 LEU A N 1
ATOM 720 C CA . LEU A 1 91 ? -1.917 -5.703 16.537 1.00 89.69 91 LEU A CA 1
ATOM 721 C C . LEU A 1 91 ? -1.852 -4.594 17.601 1.00 89.69 91 LEU A C 1
ATOM 723 O O . LEU A 1 91 ? -1.592 -4.893 18.767 1.00 89.69 91 LEU A O 1
ATOM 727 N N . THR A 1 92 ? -2.175 -3.348 17.237 1.00 87.44 92 THR A N 1
ATOM 728 C CA . THR A 1 92 ? -2.320 -2.212 18.165 1.00 87.44 92 THR A CA 1
ATOM 729 C C . THR A 1 92 ? -3.327 -2.539 19.271 1.00 87.44 92 THR A C 1
ATOM 731 O O . THR A 1 92 ? -3.012 -2.400 20.450 1.00 87.44 92 THR A O 1
ATOM 734 N N . PHE A 1 93 ? -4.499 -3.076 18.930 1.00 87.12 93 PHE A N 1
ATOM 735 C CA . PHE A 1 93 ? -5.522 -3.478 19.898 1.00 87.12 93 PHE A CA 1
ATOM 736 C C . PHE A 1 93 ? -5.006 -4.521 20.907 1.00 87.12 93 PHE A C 1
ATOM 738 O O . PHE A 1 93 ? -5.212 -4.403 22.122 1.00 87.12 93 PHE A O 1
ATOM 745 N N . ASN A 1 94 ? -4.300 -5.544 20.417 1.00 87.44 94 ASN A N 1
ATOM 746 C CA . ASN A 1 94 ? -3.776 -6.622 21.252 1.00 87.44 94 ASN A CA 1
ATOM 747 C C . ASN A 1 94 ? -2.636 -6.150 22.167 1.00 87.44 94 ASN A C 1
ATOM 749 O O . ASN A 1 94 ? -2.634 -6.487 23.357 1.00 87.44 94 ASN A O 1
ATOM 753 N N . LEU A 1 95 ? -1.702 -5.356 21.640 1.00 87.00 95 LEU A N 1
ATOM 754 C CA . LEU A 1 95 ? -0.472 -4.964 22.334 1.00 87.00 95 LEU A CA 1
ATOM 755 C C . LEU A 1 95 ? -0.616 -3.687 23.168 1.00 87.00 95 LEU A C 1
ATOM 757 O O . LEU A 1 95 ? -0.084 -3.638 24.271 1.00 87.00 95 LEU A O 1
ATOM 761 N N . LEU A 1 96 ? -1.354 -2.685 22.689 1.00 85.81 96 LEU A N 1
ATOM 762 C CA . LEU A 1 96 ? -1.477 -1.359 23.316 1.00 85.81 96 LEU A CA 1
ATOM 763 C C . LEU A 1 96 ? -2.829 -1.150 24.021 1.00 85.81 96 LEU A C 1
ATOM 765 O O . LEU A 1 96 ? -2.944 -0.292 24.897 1.00 85.81 96 LEU A O 1
ATOM 769 N N . GLY A 1 97 ? -3.840 -1.974 23.719 1.00 84.62 97 GLY A N 1
ATOM 770 C CA . GLY A 1 97 ? -5.120 -2.020 24.436 1.00 84.62 97 GLY A CA 1
ATOM 771 C C . GLY A 1 97 ? -6.343 -1.676 23.585 1.00 84.62 97 GLY A C 1
ATOM 772 O O . GLY A 1 97 ? -6.237 -1.232 22.450 1.00 84.62 97 GLY A O 1
ATOM 773 N N . LYS A 1 98 ? -7.542 -1.878 24.155 1.00 80.38 98 LYS A N 1
ATOM 774 C CA . LYS A 1 98 ? -8.811 -1.830 23.401 1.00 80.38 98 LYS A CA 1
ATOM 775 C C . LYS A 1 98 ? -9.156 -0.470 22.790 1.00 80.38 98 LYS A C 1
ATOM 777 O O . LYS A 1 98 ? -9.891 -0.422 21.816 1.00 80.38 98 LYS A O 1
ATOM 782 N N . ARG A 1 99 ? -8.677 0.612 23.405 1.00 78.00 99 ARG A N 1
ATOM 783 C CA . ARG A 1 99 ? -8.891 2.001 22.968 1.00 78.00 99 ARG A CA 1
ATOM 784 C C . ARG A 1 99 ? -7.606 2.633 22.441 1.00 78.00 99 ARG A C 1
ATOM 786 O O . ARG A 1 99 ? -7.514 3.853 22.395 1.00 78.00 99 ARG A O 1
ATOM 79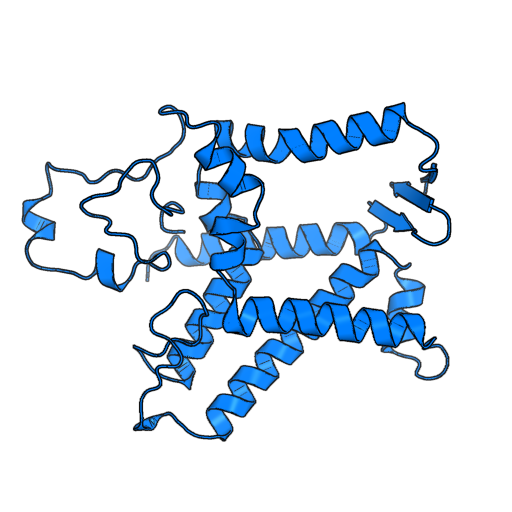3 N N . ALA A 1 100 ? -6.592 1.813 22.165 1.00 81.50 100 ALA A N 1
ATOM 794 C CA . ALA A 1 100 ? -5.327 2.340 21.710 1.00 81.50 100 ALA A CA 1
ATOM 795 C C . ALA A 1 100 ? -5.431 2.780 20.253 1.00 81.50 100 ALA A C 1
ATOM 797 O O . ALA A 1 100 ? -5.945 2.037 19.415 1.00 81.50 100 ALA A O 1
ATOM 798 N N . ASP A 1 101 ? -4.915 3.968 19.975 1.00 81.31 101 ASP A N 1
ATOM 799 C CA . ASP A 1 101 ? -4.817 4.528 18.637 1.00 81.31 101 ASP A CA 1
ATOM 800 C C . ASP A 1 101 ? -3.430 5.155 18.475 1.00 81.31 101 ASP A C 1
ATOM 802 O O . ASP A 1 101 ? -2.871 5.711 19.417 1.00 81.31 101 ASP A O 1
ATOM 806 N N . VAL A 1 102 ? -2.840 4.976 17.299 1.00 82.44 102 VAL A N 1
ATOM 807 C CA . VAL A 1 102 ? -1.506 5.491 16.933 1.00 82.44 102 VAL A CA 1
ATOM 808 C C . VAL A 1 102 ? -1.570 6.167 15.557 1.00 82.44 102 VAL A C 1
ATOM 810 O O . VAL A 1 102 ? -0.550 6.533 14.981 1.00 82.44 102 VAL A O 1
ATOM 813 N N . ARG A 1 103 ? -2.774 6.309 14.994 1.00 82.50 103 ARG A N 1
ATOM 814 C CA . ARG A 1 103 ? -2.966 6.861 13.660 1.00 82.50 103 ARG A CA 1
ATOM 815 C C . ARG A 1 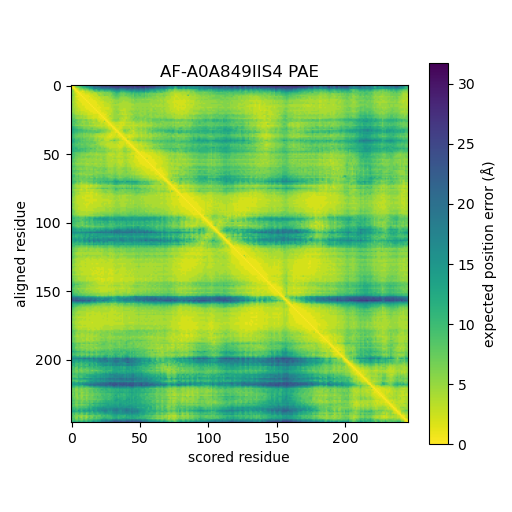103 ? -2.859 8.381 13.655 1.00 82.50 103 ARG A C 1
ATOM 817 O O . ARG A 1 103 ? -3.164 9.041 14.648 1.00 82.50 103 ARG A O 1
ATOM 824 N N . VAL A 1 104 ? -2.475 8.922 12.503 1.00 81.94 104 VAL A N 1
ATOM 825 C CA . VAL A 1 104 ? -2.379 10.371 12.260 1.00 81.94 104 VAL A CA 1
ATOM 826 C C . VAL A 1 104 ? -3.759 11.033 12.216 1.00 81.94 104 VAL A C 1
ATOM 828 O O . VAL A 1 104 ? -3.906 12.168 12.655 1.00 81.94 104 VAL A O 1
ATOM 831 N N . ASP A 1 105 ? -4.772 10.326 11.716 1.00 75.62 105 ASP A N 1
ATOM 832 C CA . ASP A 1 105 ? -6.154 10.801 11.572 1.00 75.62 105 ASP A CA 1
ATOM 833 C C . ASP A 1 105 ? -7.038 10.527 12.807 1.00 75.62 105 ASP A C 1
ATOM 835 O O . ASP A 1 105 ? -8.222 10.862 12.814 1.00 75.62 105 ASP A O 1
ATOM 839 N N . GLY A 1 106 ? -6.475 9.905 13.848 1.00 73.44 106 GLY A N 1
ATOM 840 C CA . GLY A 1 106 ? -7.176 9.513 15.070 1.00 73.44 106 GLY A CA 1
ATOM 841 C C . GLY A 1 106 ? -7.020 10.497 16.233 1.00 73.44 106 GLY A C 1
ATOM 842 O O . GLY A 1 106 ? -6.531 11.615 16.091 1.00 73.44 106 GLY A O 1
ATOM 843 N N . ALA A 1 107 ? -7.386 10.049 17.438 1.00 69.88 107 ALA A N 1
ATOM 844 C CA . ALA A 1 107 ? -7.285 10.828 18.682 1.00 69.88 107 ALA A CA 1
ATOM 845 C C . ALA A 1 107 ? -5.832 11.048 19.184 1.00 69.88 107 ALA A C 1
ATOM 847 O O . ALA A 1 107 ? -5.622 11.385 20.349 1.00 69.88 107 ALA A O 1
ATOM 848 N N . GLY A 1 108 ? -4.828 10.838 18.326 1.00 68.88 108 GLY A N 1
ATOM 849 C CA . GLY A 1 108 ? -3.409 10.829 18.676 1.00 68.88 108 GLY A CA 1
ATOM 850 C C . GLY A 1 108 ? -2.947 9.518 19.321 1.00 68.88 108 GLY A C 1
ATOM 851 O O . GLY A 1 108 ? -3.662 8.518 19.312 1.00 68.88 108 GLY A O 1
ATOM 852 N N . MET A 1 109 ? -1.728 9.522 19.878 1.00 78.25 109 MET A N 1
ATOM 853 C CA . MET A 1 109 ? -1.099 8.353 20.508 1.00 78.25 109 MET A CA 1
ATOM 854 C C . MET A 1 109 ? -1.737 8.047 21.873 1.00 78.25 109 MET A C 1
ATOM 856 O O . MET A 1 109 ? -1.224 8.421 22.928 1.00 78.25 109 MET A O 1
ATOM 860 N N . VAL A 1 110 ? -2.875 7.358 21.855 1.00 78.19 110 VAL A N 1
ATOM 861 C CA . VAL A 1 110 ? -3.591 6.914 23.053 1.00 78.19 110 VAL A CA 1
ATOM 862 C C . VAL A 1 110 ? -3.208 5.468 23.338 1.00 78.19 110 VAL A C 1
ATOM 864 O O . VAL A 1 110 ? -3.347 4.598 22.483 1.00 78.19 110 VAL A O 1
ATOM 867 N N . VAL A 1 111 ? -2.735 5.181 24.552 1.00 80.25 111 VAL A N 1
ATOM 868 C CA . VAL A 1 111 ? -2.314 3.833 24.968 1.00 80.25 111 VAL A CA 1
ATOM 869 C C . VAL A 1 111 ? -2.876 3.518 26.346 1.00 80.25 111 VAL A C 1
ATOM 871 O O . VAL A 1 111 ? -2.931 4.380 27.223 1.00 80.25 111 VAL A O 1
ATOM 874 N N . ALA A 1 112 ? -3.291 2.270 26.571 1.00 79.94 112 ALA A N 1
ATOM 875 C CA . ALA A 1 112 ? -3.707 1.849 27.902 1.00 79.94 112 ALA A CA 1
ATOM 876 C C . ALA A 1 112 ? -2.495 1.827 28.847 1.00 79.94 112 ALA A C 1
ATOM 878 O O . ALA A 1 112 ? -1.527 1.112 28.591 1.00 79.94 112 ALA A O 1
ATOM 879 N N . SER A 1 113 ? -2.573 2.550 29.969 1.00 75.56 113 SER A N 1
ATOM 880 C CA . SER A 1 113 ? -1.479 2.662 30.953 1.00 75.56 113 SER A CA 1
ATOM 881 C C . SER A 1 113 ? -0.917 1.296 31.391 1.00 75.56 113 SER A C 1
ATOM 883 O O . SER A 1 113 ? 0.293 1.101 31.444 1.00 75.56 113 SER A O 1
ATOM 885 N N . SER A 1 114 ? -1.778 0.284 31.562 1.00 76.25 114 SER A N 1
ATOM 886 C CA . SER A 1 114 ? -1.369 -1.080 31.940 1.00 76.25 114 SER A CA 1
ATOM 887 C C . SER A 1 114 ? -0.565 -1.837 30.872 1.00 76.25 114 SER A C 1
ATOM 889 O O . SER A 1 114 ? 0.162 -2.782 31.194 1.00 76.25 114 SER A O 1
ATOM 891 N N . LYS A 1 115 ? -0.691 -1.439 29.601 1.00 79.50 115 LYS A N 1
ATOM 892 C CA . LYS A 1 115 ? -0.040 -2.061 28.442 1.00 79.50 115 LYS A CA 1
ATOM 893 C C . LYS A 1 115 ? 1.055 -1.195 27.818 1.00 79.50 115 LYS A C 1
ATOM 895 O O . LYS A 1 115 ? 1.698 -1.655 26.874 1.00 79.50 115 LYS A O 1
ATOM 900 N N . ASN A 1 116 ? 1.314 -0.000 28.351 1.00 83.12 116 ASN A N 1
ATOM 901 C CA . ASN A 1 116 ? 2.376 0.888 27.882 1.00 83.12 116 ASN A CA 1
ATOM 902 C C . ASN A 1 116 ? 3.762 0.399 28.341 1.00 83.12 116 ASN A C 1
ATOM 904 O O . ASN A 1 116 ? 4.415 0.997 29.190 1.00 83.12 116 ASN A O 1
ATOM 908 N N . ARG A 1 117 ? 4.184 -0.755 27.822 1.00 87.56 117 ARG A N 1
ATOM 909 C CA . ARG A 1 117 ? 5.479 -1.377 28.107 1.00 87.56 117 ARG A CA 1
ATOM 910 C C . ARG A 1 117 ? 6.355 -1.284 26.870 1.00 87.56 117 ARG A C 1
ATOM 912 O O . ARG A 1 117 ? 5.880 -1.555 25.769 1.00 87.56 117 ARG A O 1
ATOM 919 N N . ILE A 1 118 ? 7.643 -1.006 27.062 1.00 86.19 118 ILE A N 1
ATOM 920 C CA . ILE A 1 118 ? 8.635 -0.955 25.973 1.00 86.19 118 ILE A CA 1
ATOM 921 C C . ILE A 1 118 ? 8.607 -2.251 25.150 1.00 86.19 118 ILE A C 1
ATOM 923 O O . ILE A 1 118 ? 8.639 -2.202 23.929 1.00 86.19 118 ILE A O 1
ATOM 927 N N . VAL A 1 119 ? 8.435 -3.408 25.798 1.00 88.62 119 VAL A N 1
ATOM 928 C CA . VAL A 1 119 ? 8.330 -4.712 25.120 1.00 88.62 119 VAL A CA 1
ATOM 929 C C . VAL A 1 119 ? 7.173 -4.754 24.114 1.00 88.62 119 VAL A C 1
ATOM 931 O O . VAL A 1 119 ? 7.352 -5.233 22.999 1.00 88.62 119 VAL A O 1
ATOM 934 N N . ASN A 1 120 ? 6.002 -4.211 24.460 1.00 89.00 120 ASN A N 1
ATOM 935 C CA . ASN A 1 120 ? 4.847 -4.196 23.556 1.00 89.00 120 ASN A CA 1
ATOM 936 C C . ASN A 1 120 ? 5.096 -3.284 22.350 1.00 89.00 120 ASN A C 1
ATOM 938 O O . ASN A 1 120 ? 4.702 -3.621 21.236 1.00 89.00 120 ASN A O 1
ATOM 942 N N . TRP A 1 121 ? 5.789 -2.165 22.564 1.00 87.00 121 TRP A N 1
ATOM 943 C CA . TRP A 1 121 ? 6.221 -1.271 21.494 1.00 87.00 121 TRP A CA 1
ATOM 944 C C . TRP A 1 121 ? 7.284 -1.900 20.593 1.00 87.00 121 TRP A C 1
ATOM 946 O O . TRP A 1 121 ? 7.195 -1.751 19.379 1.00 87.00 121 TRP A O 1
ATOM 956 N N . LEU A 1 122 ? 8.240 -2.648 21.152 1.00 90.44 122 LEU A N 1
ATOM 957 C CA . LEU A 1 122 ? 9.250 -3.372 20.377 1.00 90.44 122 LEU A CA 1
ATOM 958 C C . LEU A 1 122 ? 8.629 -4.488 19.534 1.00 90.44 122 LEU A C 1
ATOM 960 O O . LEU A 1 122 ? 8.992 -4.634 18.373 1.00 90.44 122 LEU A O 1
ATOM 964 N N . ILE A 1 123 ? 7.665 -5.239 20.074 1.00 91.25 123 ILE A N 1
ATOM 965 C CA . ILE A 1 123 ? 6.938 -6.261 19.305 1.00 91.25 123 ILE A CA 1
ATOM 966 C C . ILE A 1 123 ? 6.118 -5.597 18.193 1.00 91.25 123 ILE A C 1
ATOM 968 O O . ILE A 1 123 ? 6.146 -6.052 17.049 1.00 91.25 123 ILE A O 1
ATOM 972 N N . LEU A 1 124 ? 5.414 -4.504 18.507 1.00 91.00 124 LEU A N 1
ATOM 973 C CA . LEU A 1 124 ? 4.615 -3.777 17.526 1.00 91.00 124 LEU A CA 1
ATOM 974 C C . LEU A 1 124 ? 5.493 -3.215 16.405 1.00 91.00 124 LEU A C 1
ATOM 976 O O . LEU A 1 124 ? 5.301 -3.574 15.247 1.00 91.00 124 LEU A O 1
ATOM 980 N N . GLY A 1 125 ? 6.488 -2.402 16.753 1.00 90.75 125 GLY A N 1
ATOM 981 C CA . GLY A 1 125 ? 7.413 -1.802 15.798 1.00 90.75 125 GLY A CA 1
ATOM 982 C C . GLY A 1 125 ? 8.181 -2.859 15.012 1.00 90.75 125 GLY A C 1
ATOM 983 O O . GLY A 1 125 ? 8.205 -2.801 13.789 1.00 90.75 125 GLY A O 1
ATOM 984 N N . GLY A 1 126 ? 8.722 -3.875 15.689 1.00 92.62 126 GLY A N 1
ATOM 985 C CA . GLY A 1 126 ? 9.476 -4.959 15.061 1.00 92.62 126 GLY A CA 1
ATOM 986 C C . GLY A 1 126 ? 8.652 -5.754 14.051 1.00 92.62 126 GLY A C 1
ATOM 987 O O . GLY A 1 126 ? 9.136 -6.044 12.961 1.00 92.62 126 GLY A O 1
ATOM 988 N N . SER A 1 127 ? 7.388 -6.055 14.357 1.00 93.44 127 SER A N 1
ATOM 989 C CA . SER A 1 127 ? 6.516 -6.749 13.402 1.00 93.44 127 SER A CA 1
ATOM 990 C C . SER A 1 127 ? 6.146 -5.884 12.192 1.00 93.44 127 SER A C 1
ATOM 992 O O . SER A 1 127 ? 6.129 -6.398 11.076 1.00 93.44 127 SER A O 1
ATOM 994 N N . ILE A 1 128 ? 5.895 -4.581 12.379 1.00 93.94 128 ILE A N 1
ATOM 995 C CA . ILE A 1 128 ? 5.595 -3.665 11.268 1.00 93.94 128 ILE A CA 1
ATOM 996 C C . ILE A 1 128 ? 6.835 -3.487 10.390 1.00 93.94 128 ILE A C 1
ATOM 998 O O . ILE A 1 128 ? 6.709 -3.542 9.173 1.00 93.94 128 ILE A O 1
ATOM 1002 N N . VAL A 1 129 ? 8.025 -3.353 10.988 1.00 95.31 129 VAL A N 1
ATOM 1003 C CA . VAL A 1 129 ? 9.303 -3.315 10.257 1.00 95.31 129 VAL A CA 1
ATOM 1004 C C . VAL A 1 129 ? 9.521 -4.608 9.472 1.00 95.31 129 VAL A C 1
ATOM 1006 O O . VAL A 1 129 ? 9.879 -4.560 8.301 1.00 95.31 129 VAL A O 1
ATOM 1009 N N . ALA A 1 130 ? 9.269 -5.773 10.073 1.00 94.88 130 ALA A N 1
ATOM 1010 C CA . ALA A 1 130 ? 9.420 -7.047 9.376 1.00 94.88 130 ALA A CA 1
ATOM 1011 C C . ALA A 1 130 ? 8.498 -7.134 8.148 1.00 94.88 130 ALA A C 1
ATOM 1013 O O . ALA A 1 130 ? 8.947 -7.488 7.060 1.00 94.88 130 ALA A O 1
ATOM 1014 N N . VAL A 1 131 ? 7.223 -6.762 8.296 1.00 94.44 131 VAL A N 1
ATOM 1015 C CA . VAL A 1 131 ? 6.269 -6.750 7.178 1.00 94.44 131 VAL A CA 1
ATOM 1016 C C . VAL A 1 131 ? 6.647 -5.701 6.131 1.00 94.44 131 VAL A C 1
ATOM 1018 O O . VAL A 1 131 ? 6.592 -6.001 4.940 1.00 94.44 131 VAL A O 1
ATOM 1021 N N . SER A 1 132 ? 7.071 -4.502 6.538 1.00 94.94 132 SER A N 1
ATOM 1022 C CA . SER A 1 132 ? 7.449 -3.445 5.596 1.00 94.94 132 SER A CA 1
ATOM 1023 C C . SER A 1 132 ? 8.681 -3.819 4.777 1.00 94.94 132 SER A C 1
ATOM 1025 O O . SER A 1 132 ? 8.711 -3.545 3.581 1.00 94.94 132 SER A O 1
ATOM 1027 N N . MET A 1 133 ? 9.648 -4.517 5.376 1.00 93.88 133 MET A N 1
ATOM 1028 C CA . MET A 1 133 ? 10.810 -5.072 4.679 1.00 93.88 133 MET A CA 1
ATOM 1029 C C . MET A 1 133 ? 10.403 -6.113 3.628 1.00 93.88 133 MET A C 1
ATOM 1031 O O . MET A 1 133 ? 10.835 -6.032 2.480 1.00 93.88 133 MET A O 1
ATOM 1035 N N . VAL A 1 134 ? 9.520 -7.059 3.972 1.00 93.62 134 VAL A N 1
ATOM 1036 C CA . VAL A 1 134 ? 9.021 -8.046 2.994 1.00 93.62 134 VAL A CA 1
ATOM 1037 C C . VAL A 1 134 ? 8.267 -7.358 1.855 1.00 93.62 134 VAL A C 1
ATOM 1039 O O . VAL A 1 134 ? 8.490 -7.669 0.687 1.00 93.62 134 VAL A O 1
ATOM 1042 N N . MET A 1 135 ? 7.415 -6.383 2.165 1.00 93.06 135 MET A N 1
ATOM 1043 C CA . MET A 1 135 ? 6.672 -5.641 1.145 1.00 93.06 135 MET A CA 1
ATOM 1044 C C . MET A 1 135 ? 7.575 -4.767 0.273 1.00 93.06 135 MET A C 1
ATOM 1046 O O . MET A 1 135 ? 7.328 -4.641 -0.926 1.00 93.06 135 MET A O 1
ATOM 1050 N N . ALA A 1 136 ? 8.656 -4.222 0.828 1.00 93.50 136 ALA A N 1
ATOM 1051 C CA . ALA A 1 136 ? 9.661 -3.510 0.052 1.00 93.50 136 ALA A CA 1
ATOM 1052 C C . ALA A 1 136 ? 10.388 -4.437 -0.934 1.00 93.50 136 ALA A C 1
ATOM 1054 O O . ALA A 1 136 ? 10.692 -4.000 -2.041 1.00 93.50 136 ALA A O 1
ATOM 1055 N N . LEU A 1 137 ? 10.605 -5.717 -0.595 1.00 92.31 137 LEU A N 1
ATOM 1056 C CA . LEU A 1 137 ? 11.127 -6.704 -1.551 1.00 92.31 137 LEU A CA 1
ATOM 1057 C C . LEU A 1 137 ? 10.143 -6.955 -2.700 1.00 92.31 137 LEU A C 1
ATOM 1059 O O . LEU A 1 137 ? 10.561 -7.016 -3.854 1.00 92.31 137 LEU A O 1
ATOM 1063 N N . VAL A 1 138 ? 8.841 -7.044 -2.409 1.00 91.88 138 VAL A N 1
ATOM 1064 C CA . VAL A 1 138 ? 7.807 -7.168 -3.452 1.00 91.88 138 VAL A CA 1
ATOM 1065 C C . VAL A 1 138 ? 7.808 -5.942 -4.366 1.00 91.88 138 VAL A C 1
ATOM 1067 O O . VAL A 1 138 ? 7.788 -6.090 -5.585 1.00 91.88 138 VAL A O 1
ATOM 1070 N N . ALA A 1 139 ? 7.902 -4.734 -3.802 1.00 91.56 139 ALA A N 1
ATOM 1071 C CA . ALA A 1 139 ? 8.037 -3.506 -4.583 1.00 91.56 139 ALA A CA 1
ATOM 1072 C C . ALA A 1 139 ? 9.314 -3.513 -5.442 1.00 91.56 139 ALA A C 1
ATOM 1074 O O . ALA A 1 139 ? 9.280 -3.118 -6.603 1.00 91.56 139 ALA A O 1
ATOM 1075 N N . PHE A 1 140 ? 10.427 -4.022 -4.912 1.00 91.31 140 PHE A N 1
ATOM 1076 C CA . PHE A 1 140 ? 11.690 -4.156 -5.639 1.00 91.31 140 PHE A CA 1
ATOM 1077 C C . PHE A 1 140 ? 11.599 -5.081 -6.849 1.00 91.31 140 PHE A C 1
ATOM 1079 O O . PHE A 1 140 ? 12.210 -4.776 -7.870 1.00 91.31 140 PHE A O 1
ATOM 1086 N N . LEU A 1 141 ? 10.817 -6.162 -6.779 1.00 91.00 141 LEU A N 1
ATOM 1087 C CA . LEU A 1 141 ? 10.605 -7.062 -7.9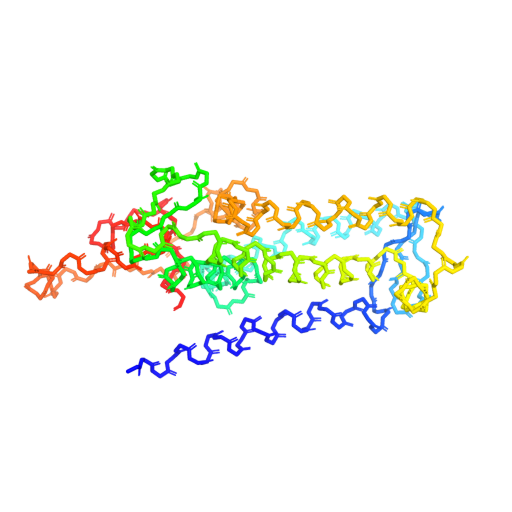20 1.00 91.00 141 LEU A CA 1
ATOM 1088 C C . LEU A 1 141 ? 9.926 -6.363 -9.109 1.00 91.00 141 LEU A C 1
ATOM 1090 O O . LEU A 1 141 ? 10.064 -6.818 -10.241 1.00 91.00 141 LEU A O 1
ATOM 1094 N N . PHE A 1 142 ? 9.218 -5.249 -8.887 1.00 90.00 142 PHE A N 1
ATOM 1095 C CA . PHE A 1 142 ? 8.698 -4.442 -9.991 1.00 90.00 142 PHE A CA 1
ATOM 1096 C C . PHE A 1 142 ? 9.787 -3.635 -10.701 1.00 90.00 142 PHE A C 1
ATOM 1098 O O . PHE A 1 142 ? 9.585 -3.292 -11.859 1.00 90.00 142 PHE A O 1
ATOM 1105 N N . PHE A 1 143 ? 10.917 -3.336 -10.053 1.00 89.62 143 PHE A N 1
ATOM 1106 C CA . PHE A 1 143 ? 11.980 -2.494 -10.619 1.00 89.62 143 PHE A CA 1
ATOM 1107 C C . PHE A 1 143 ? 13.231 -3.274 -11.040 1.00 89.62 143 PHE A C 1
ATOM 1109 O O . PHE A 1 143 ? 13.923 -2.881 -11.977 1.00 89.62 143 PHE A O 1
ATOM 1116 N N . TYR A 1 144 ? 13.517 -4.386 -10.367 1.00 88.38 144 TYR A N 1
ATOM 1117 C CA . TYR A 1 144 ? 14.709 -5.207 -10.560 1.00 88.38 144 TYR A CA 1
ATOM 1118 C C . TYR A 1 144 ? 14.337 -6.642 -10.924 1.00 88.38 144 TYR A C 1
ATOM 1120 O O . TYR A 1 144 ? 13.229 -7.101 -10.651 1.00 88.38 144 TYR A O 1
ATOM 1128 N N . THR A 1 145 ? 15.263 -7.374 -11.547 1.00 86.88 145 THR A N 1
ATOM 1129 C CA . THR A 1 145 ? 14.998 -8.773 -11.900 1.00 86.88 145 THR A CA 1
ATOM 1130 C C . THR A 1 145 ? 14.929 -9.656 -10.646 1.00 86.88 145 THR 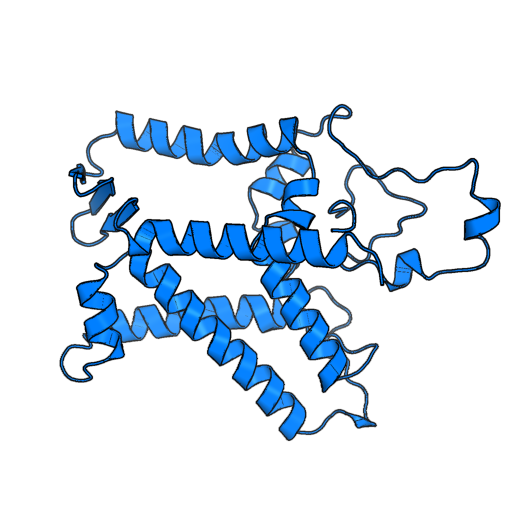A C 1
ATOM 1132 O O . THR A 1 145 ? 15.602 -9.361 -9.652 1.00 86.88 145 THR A O 1
ATOM 1135 N N . PRO A 1 146 ? 14.174 -10.774 -10.664 1.00 87.00 146 PRO A N 1
ATOM 1136 C CA . PRO A 1 146 ? 14.126 -11.696 -9.528 1.00 87.00 146 PRO A CA 1
ATOM 1137 C C . PRO A 1 146 ? 15.507 -12.202 -9.091 1.00 87.00 146 PRO A C 1
ATOM 1139 O O . PRO A 1 146 ? 15.752 -12.352 -7.896 1.00 87.00 146 PRO A O 1
ATOM 1142 N N . SER A 1 147 ? 16.432 -12.404 -10.037 1.00 85.88 147 SER A N 1
ATOM 1143 C CA . SER A 1 147 ? 17.824 -12.762 -9.745 1.00 85.88 147 SER A CA 1
ATOM 1144 C C . SER A 1 147 ? 18.576 -11.656 -9.009 1.00 85.88 147 SER A C 1
ATOM 1146 O O . SER A 1 147 ? 19.293 -11.950 -8.055 1.00 85.88 147 SER A O 1
ATOM 1148 N N . ASP A 1 148 ? 18.391 -10.392 -9.397 1.00 86.94 148 ASP A N 1
ATOM 1149 C CA . ASP A 1 148 ? 19.047 -9.260 -8.732 1.00 86.94 148 ASP A CA 1
ATOM 1150 C C . ASP A 1 148 ? 18.524 -9.083 -7.308 1.00 86.94 148 ASP A C 1
ATOM 1152 O O . ASP A 1 148 ? 19.309 -8.908 -6.377 1.00 86.94 148 ASP A O 1
ATOM 1156 N N . VAL A 1 149 ? 17.205 -9.192 -7.116 1.00 88.56 149 VAL A N 1
ATOM 1157 C CA . VAL A 1 149 ? 16.577 -9.115 -5.788 1.00 88.56 149 VAL A CA 1
ATOM 1158 C C . VAL A 1 149 ? 17.028 -10.281 -4.908 1.00 88.56 149 VAL A C 1
ATOM 1160 O O . VAL A 1 149 ? 17.359 -10.078 -3.740 1.00 88.56 149 VAL A O 1
ATOM 1163 N N . TRP A 1 150 ? 17.110 -11.496 -5.455 1.00 88.19 150 TRP A N 1
ATOM 1164 C CA . TRP A 1 150 ? 17.610 -12.658 -4.719 1.00 88.19 150 TRP A CA 1
ATOM 1165 C C . TRP A 1 150 ? 19.069 -12.483 -4.291 1.00 88.19 150 TRP A C 1
ATOM 1167 O O . TRP A 1 150 ? 19.407 -12.684 -3.123 1.00 88.19 150 TRP A O 1
ATOM 1177 N N . ASN A 1 151 ? 19.925 -12.031 -5.209 1.00 88.56 151 ASN A N 1
ATOM 1178 C CA . ASN A 1 151 ? 21.328 -11.747 -4.920 1.00 88.56 151 ASN A CA 1
ATOM 1179 C C . ASN A 1 151 ? 21.476 -10.616 -3.899 1.00 88.56 151 ASN A C 1
ATOM 1181 O O . ASN A 1 151 ? 22.323 -10.709 -3.017 1.00 88.56 151 ASN A O 1
ATOM 1185 N N . PHE A 1 152 ? 20.632 -9.586 -3.961 1.00 87.62 152 PHE A N 1
ATOM 1186 C CA . PHE A 1 152 ? 20.592 -8.519 -2.965 1.00 87.62 152 PHE A CA 1
ATOM 1187 C C . PHE A 1 152 ? 20.265 -9.057 -1.563 1.00 87.62 152 PHE A C 1
ATOM 1189 O O . PHE A 1 152 ? 20.885 -8.645 -0.581 1.00 87.62 152 PHE A O 1
ATOM 1196 N N . VAL A 1 153 ? 19.330 -10.005 -1.448 1.00 87.88 153 VAL A N 1
ATOM 1197 C CA . VAL A 1 153 ? 18.961 -10.609 -0.158 1.00 87.88 153 VAL A CA 1
ATOM 1198 C C . VAL A 1 153 ? 20.071 -11.523 0.368 1.00 87.88 153 VAL A C 1
ATOM 1200 O O . VAL A 1 153 ? 20.486 -11.362 1.517 1.00 87.88 153 VAL A O 1
ATOM 1203 N N . VAL A 1 154 ? 20.575 -12.444 -0.458 1.00 87.38 154 VAL A N 1
ATOM 1204 C CA . VAL A 1 154 ? 21.486 -13.522 -0.029 1.00 87.38 154 VAL A CA 1
ATOM 1205 C C . VAL A 1 154 ? 22.946 -13.077 0.052 1.00 87.38 154 VAL A C 1
ATOM 1207 O O . VAL A 1 154 ? 23.653 -13.462 0.981 1.00 87.38 154 VAL A O 1
ATOM 1210 N N . SER A 1 155 ? 23.413 -12.264 -0.894 1.00 81.19 155 SER A N 1
ATOM 1211 C CA . SER A 1 155 ? 24.812 -11.845 -0.980 1.00 81.19 155 SER A CA 1
ATOM 1212 C C . SER A 1 155 ? 24.989 -10.420 -0.463 1.00 81.19 155 SER A C 1
ATOM 1214 O O . SER A 1 155 ? 24.309 -9.486 -0.886 1.00 81.19 155 SER A O 1
ATOM 1216 N N . SER A 1 156 ? 25.936 -10.225 0.457 1.00 69.56 156 SER A N 1
ATOM 1217 C CA . SER A 1 156 ? 26.342 -8.891 0.919 1.00 69.56 156 SER A CA 1
ATOM 1218 C C . SER A 1 156 ? 27.262 -8.181 -0.078 1.00 69.56 156 SER A C 1
ATOM 1220 O O . SER A 1 156 ? 27.324 -6.954 -0.084 1.00 69.56 156 SER A O 1
ATOM 1222 N N . GLN A 1 157 ? 27.950 -8.935 -0.940 1.00 66.88 157 GLN A N 1
ATOM 1223 C CA . GLN A 1 157 ? 28.992 -8.416 -1.828 1.00 66.88 157 GLN A CA 1
ATOM 1224 C C . GLN A 1 157 ? 28.432 -7.749 -3.093 1.00 66.88 157 GLN A C 1
ATOM 1226 O O . GLN A 1 157 ? 29.108 -6.934 -3.713 1.00 66.88 157 GLN A O 1
ATOM 1231 N N . SER A 1 158 ? 27.179 -8.043 -3.444 1.00 65.50 158 SER A N 1
ATOM 1232 C CA . SER A 1 158 ? 26.479 -7.507 -4.615 1.00 65.50 158 SER A CA 1
ATOM 1233 C C . SER A 1 158 ? 25.380 -6.505 -4.250 1.00 65.50 158 SER A C 1
ATOM 1235 O O . SER A 1 158 ? 24.391 -6.406 -4.970 1.00 65.50 158 SER A O 1
ATOM 1237 N N . ARG A 1 159 ? 25.500 -5.786 -3.124 1.00 80.38 159 ARG A N 1
ATOM 1238 C CA . ARG A 1 159 ? 24.529 -4.752 -2.724 1.00 80.38 159 ARG A CA 1
ATOM 1239 C C . ARG A 1 159 ? 25.029 -3.367 -3.134 1.00 80.38 159 ARG A C 1
ATOM 1241 O O . ARG A 1 159 ? 25.686 -2.704 -2.328 1.00 80.38 159 ARG A O 1
ATOM 1248 N N . PRO A 1 160 ? 24.755 -2.903 -4.365 1.00 84.69 160 PRO A N 1
ATOM 1249 C CA . PRO A 1 160 ? 25.151 -1.563 -4.752 1.00 84.69 160 PRO A CA 1
ATOM 1250 C C . PRO A 1 160 ? 24.417 -0.541 -3.870 1.00 84.69 160 PRO A C 1
ATOM 1252 O O . PRO A 1 160 ? 23.272 -0.744 -3.451 1.00 84.69 160 PRO A O 1
ATOM 1255 N N . ALA A 1 161 ? 25.102 0.558 -3.546 1.00 87.50 161 ALA A N 1
ATOM 1256 C CA . ALA A 1 161 ? 24.629 1.524 -2.554 1.00 87.50 161 ALA A CA 1
ATOM 1257 C C . ALA A 1 161 ? 23.251 2.112 -2.906 1.00 87.50 161 ALA A C 1
ATOM 1259 O O . ALA A 1 161 ? 22.424 2.322 -2.022 1.00 87.50 161 ALA A O 1
ATOM 1260 N N . ASN A 1 162 ? 22.969 2.310 -4.196 1.00 87.12 162 ASN A N 1
ATOM 1261 C CA . ASN A 1 162 ? 21.670 2.772 -4.683 1.00 87.12 162 ASN A CA 1
ATOM 1262 C C . ASN A 1 162 ? 20.528 1.803 -4.330 1.00 87.12 162 ASN A C 1
ATOM 1264 O O . ASN A 1 162 ? 19.493 2.259 -3.854 1.00 87.12 162 ASN A O 1
ATOM 1268 N N . MET A 1 163 ? 20.714 0.488 -4.494 1.00 88.62 163 MET A N 1
ATOM 1269 C CA . MET A 1 163 ? 19.704 -0.509 -4.119 1.00 88.62 163 MET A CA 1
ATOM 1270 C C . MET A 1 163 ? 19.459 -0.506 -2.611 1.00 88.62 163 MET A C 1
ATOM 1272 O O . MET A 1 163 ? 18.310 -0.564 -2.188 1.00 88.62 163 MET A O 1
ATOM 1276 N N . ILE A 1 164 ? 20.510 -0.374 -1.792 1.00 90.62 164 ILE A N 1
ATOM 1277 C CA . ILE A 1 164 ? 20.364 -0.291 -0.329 1.00 90.62 164 ILE A CA 1
ATOM 1278 C C . ILE A 1 164 ? 19.545 0.943 0.058 1.00 90.62 164 ILE A C 1
ATOM 1280 O O . ILE A 1 164 ? 18.593 0.825 0.828 1.00 90.62 164 ILE A O 1
ATOM 1284 N N . VAL A 1 165 ? 19.893 2.115 -0.482 1.00 91.75 165 VAL A N 1
ATOM 1285 C CA . VAL A 1 165 ? 19.201 3.376 -0.176 1.00 91.75 165 VAL A CA 1
ATOM 1286 C C . VAL A 1 165 ? 17.746 3.319 -0.633 1.00 91.75 165 VAL A C 1
ATOM 1288 O O . VAL A 1 165 ? 16.856 3.651 0.146 1.00 91.75 165 VAL A O 1
ATOM 1291 N N . MET A 1 166 ? 17.481 2.842 -1.851 1.00 90.81 166 MET A N 1
ATOM 1292 C CA . MET A 1 166 ? 16.118 2.685 -2.367 1.00 90.81 166 MET A CA 1
ATOM 1293 C C . MET A 1 166 ? 15.306 1.680 -1.545 1.00 90.81 166 MET A C 1
ATOM 1295 O O . MET A 1 166 ? 14.132 1.924 -1.269 1.00 90.81 166 MET A O 1
ATOM 1299 N N . TYR A 1 167 ? 15.919 0.580 -1.104 1.00 92.75 167 TYR A N 1
ATOM 1300 C CA . TYR A 1 167 ? 15.250 -0.443 -0.302 1.00 92.75 167 TYR A CA 1
ATO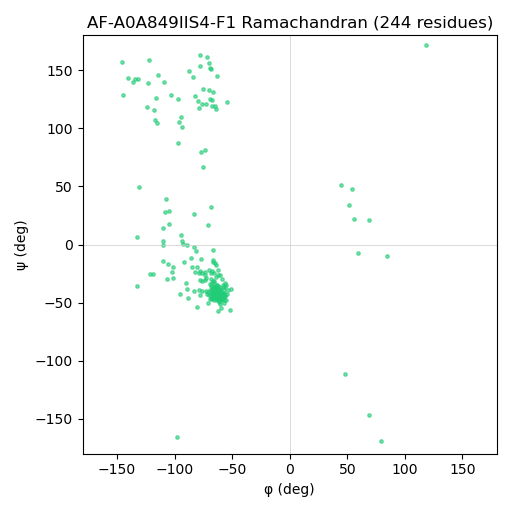M 1301 C C . TYR A 1 167 ? 14.912 0.085 1.089 1.00 92.75 167 TYR A C 1
ATOM 1303 O O . TYR A 1 167 ? 13.783 -0.071 1.554 1.00 92.75 167 TYR A O 1
ATOM 1311 N N . ALA A 1 168 ? 15.867 0.756 1.736 1.00 93.88 168 ALA A N 1
ATOM 1312 C CA . ALA A 1 168 ? 15.668 1.383 3.035 1.00 93.88 168 ALA A CA 1
ATOM 1313 C C . ALA A 1 168 ? 14.590 2.471 2.961 1.00 93.88 168 ALA A C 1
ATOM 1315 O O . ALA A 1 168 ? 13.692 2.500 3.799 1.00 93.88 168 ALA A O 1
ATOM 1316 N N . PHE A 1 169 ? 14.630 3.313 1.926 1.00 94.81 169 PHE A N 1
ATOM 1317 C CA . PHE A 1 169 ? 13.641 4.363 1.707 1.00 94.81 169 PHE A CA 1
ATOM 1318 C C . PHE A 1 169 ? 12.240 3.789 1.465 1.00 94.81 169 PHE A C 1
ATOM 1320 O O . PHE A 1 169 ? 11.287 4.191 2.128 1.00 94.81 169 PHE A O 1
ATOM 1327 N N . THR A 1 170 ? 12.113 2.788 0.592 1.00 94.56 170 THR A N 1
ATOM 1328 C CA . THR A 1 170 ? 10.829 2.121 0.314 1.00 94.56 170 THR A CA 1
ATOM 1329 C C . THR A 1 170 ? 10.283 1.426 1.564 1.00 94.56 170 THR A C 1
ATOM 1331 O O . THR A 1 170 ? 9.115 1.595 1.907 1.00 94.56 170 THR A O 1
ATOM 1334 N N . SER A 1 171 ? 11.136 0.706 2.302 1.00 95.75 171 SER A N 1
ATOM 1335 C CA . SER A 1 171 ? 10.767 0.056 3.568 1.00 95.75 171 SER A CA 1
ATOM 1336 C C . SER A 1 171 ? 10.304 1.065 4.617 1.00 95.75 171 SER A C 1
ATOM 1338 O O . SER A 1 171 ? 9.370 0.786 5.367 1.00 95.75 171 SER A O 1
ATOM 1340 N N . PHE A 1 172 ? 10.942 2.237 4.670 1.00 95.75 172 PHE A N 1
ATOM 1341 C CA . PHE A 1 172 ? 10.591 3.322 5.582 1.00 95.75 172 PHE A CA 1
ATOM 1342 C C . PHE A 1 172 ? 9.237 3.949 5.239 1.00 95.75 172 PHE A C 1
ATOM 1344 O O . PHE A 1 172 ? 8.419 4.149 6.136 1.00 95.75 172 PHE A O 1
ATOM 1351 N N . LEU A 1 173 ? 8.960 4.197 3.955 1.00 94.50 173 LEU A N 1
ATOM 1352 C CA . LEU A 1 173 ? 7.658 4.705 3.516 1.00 94.50 173 LEU A CA 1
ATOM 1353 C C . LEU A 1 173 ? 6.528 3.723 3.849 1.00 94.50 173 LEU A C 1
ATOM 1355 O 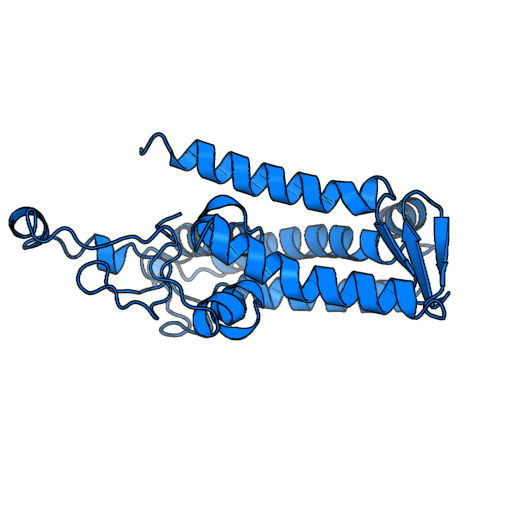O . LEU A 1 173 ? 5.528 4.126 4.438 1.00 94.50 173 LEU A O 1
ATOM 1359 N N . ILE A 1 174 ? 6.714 2.432 3.549 1.00 94.50 174 ILE A N 1
ATOM 1360 C CA . ILE A 1 174 ? 5.734 1.385 3.883 1.00 94.50 174 ILE A CA 1
ATOM 1361 C C . ILE A 1 174 ? 5.576 1.254 5.405 1.00 94.50 174 ILE A C 1
ATOM 1363 O O . ILE A 1 174 ? 4.469 1.066 5.905 1.00 94.50 174 ILE A O 1
ATOM 1367 N N . PHE A 1 175 ? 6.669 1.375 6.162 1.00 95.44 175 PHE A N 1
ATOM 1368 C CA . PHE A 1 175 ? 6.623 1.350 7.621 1.00 95.44 175 PHE A CA 1
ATOM 1369 C C . PHE A 1 175 ? 5.765 2.489 8.177 1.00 95.44 175 PHE A C 1
ATOM 1371 O O . PHE A 1 175 ? 4.869 2.223 8.976 1.00 95.44 175 PHE A O 1
ATOM 1378 N N . ILE A 1 176 ? 6.010 3.736 7.757 1.00 93.75 176 ILE A N 1
ATOM 1379 C CA . ILE A 1 176 ? 5.219 4.895 8.198 1.00 93.75 176 ILE A CA 1
ATOM 1380 C C . ILE A 1 176 ? 3.754 4.705 7.824 1.00 93.75 176 ILE A C 1
ATOM 1382 O O . ILE A 1 176 ? 2.866 4.980 8.637 1.00 93.75 176 ILE A O 1
ATOM 1386 N N . ASP A 1 177 ? 3.510 4.220 6.610 1.00 92.62 177 ASP A N 1
ATOM 1387 C CA . ASP A 1 177 ? 2.164 4.013 6.121 1.00 92.62 177 ASP A CA 1
ATOM 1388 C C . ASP A 1 177 ? 1.382 3.034 7.012 1.00 92.62 177 ASP A C 1
ATOM 1390 O O . ASP A 1 177 ? 0.360 3.402 7.594 1.00 92.62 177 ASP A O 1
ATOM 1394 N N . ILE A 1 178 ? 1.915 1.834 7.246 1.00 92.56 178 ILE A N 1
ATOM 1395 C CA . ILE A 1 178 ? 1.262 0.812 8.079 1.00 92.56 178 ILE A CA 1
ATOM 1396 C C . ILE A 1 178 ? 1.218 1.231 9.560 1.00 92.56 178 ILE A C 1
ATOM 1398 O O . ILE A 1 178 ? 0.248 0.943 10.273 1.00 92.56 178 ILE A O 1
ATOM 1402 N N . ALA A 1 179 ? 2.252 1.916 10.054 1.00 90.56 179 ALA A N 1
ATOM 1403 C CA . ALA A 1 179 ? 2.335 2.322 11.451 1.00 90.56 179 ALA A CA 1
ATOM 1404 C C . ALA A 1 179 ? 1.311 3.407 11.803 1.00 90.56 179 ALA A C 1
ATOM 1406 O O . ALA A 1 179 ? 0.627 3.256 12.820 1.00 90.56 179 ALA A O 1
ATOM 1407 N N . ALA A 1 180 ? 1.190 4.447 10.971 1.00 87.81 180 ALA A N 1
ATOM 1408 C CA . ALA A 1 180 ? 0.532 5.698 11.345 1.00 87.81 180 ALA A CA 1
ATOM 1409 C C . ALA A 1 180 ? -0.479 6.239 10.313 1.00 87.81 180 ALA A C 1
ATOM 1411 O O . ALA A 1 180 ? -1.495 6.796 10.725 1.00 87.81 180 ALA A O 1
ATOM 1412 N N . ILE A 1 181 ? -0.249 6.087 9.002 1.00 88.81 181 ILE A N 1
ATOM 1413 C CA . ILE A 1 181 ? -1.125 6.676 7.964 1.00 88.81 181 ILE A CA 1
ATOM 1414 C C . ILE A 1 181 ? -2.373 5.807 7.739 1.00 88.81 181 ILE A C 1
ATOM 1416 O O . ILE A 1 181 ? -3.499 6.290 7.849 1.00 88.81 181 ILE A O 1
ATOM 1420 N N . ARG A 1 182 ? -2.190 4.510 7.467 1.00 87.75 182 ARG A N 1
ATOM 1421 C CA . ARG A 1 182 ? -3.241 3.493 7.288 1.00 87.75 182 ARG A CA 1
ATOM 1422 C C . ARG A 1 182 ? -4.364 3.956 6.348 1.00 87.75 182 ARG A C 1
ATOM 1424 O O . ARG A 1 182 ? -4.160 4.116 5.144 1.00 87.75 182 ARG A O 1
ATOM 1431 N N . TYR A 1 183 ? -5.558 4.178 6.899 1.00 84.62 183 TYR A N 1
ATOM 1432 C CA . TYR A 1 183 ? -6.757 4.559 6.154 1.00 84.62 183 TYR A CA 1
ATOM 1433 C C . TYR A 1 183 ? -6.683 5.980 5.606 1.00 84.62 183 TYR A C 1
ATOM 1435 O O . TYR A 1 183 ? -7.314 6.249 4.593 1.00 84.62 183 TYR A O 1
ATOM 1443 N N . PHE A 1 184 ? -5.853 6.860 6.172 1.00 84.81 184 PHE A N 1
ATOM 1444 C CA . PHE A 1 184 ? -5.653 8.196 5.617 1.00 84.81 184 PHE A CA 1
ATOM 1445 C C . PHE A 1 184 ? -5.165 8.134 4.157 1.00 84.81 184 PHE A C 1
ATOM 1447 O O . PHE A 1 184 ? -5.646 8.884 3.306 1.00 84.81 184 PHE A O 1
ATOM 1454 N N . LEU A 1 185 ? -4.284 7.182 3.819 1.00 86.06 185 LEU A N 1
ATOM 1455 C CA . LEU A 1 185 ? -3.850 6.980 2.435 1.00 86.06 185 LEU A CA 1
ATOM 1456 C C . LEU A 1 185 ? -5.004 6.474 1.556 1.00 86.06 185 LEU A C 1
ATOM 1458 O O . LEU A 1 185 ? -5.150 6.911 0.417 1.00 86.06 185 LEU A O 1
ATOM 1462 N N . CYS A 1 186 ? -5.863 5.599 2.081 1.00 82.62 186 CYS A N 1
ATOM 1463 C CA . CYS A 1 186 ? -7.064 5.152 1.374 1.00 82.62 186 CYS A CA 1
ATOM 1464 C C . CYS A 1 186 ? -8.039 6.307 1.106 1.00 82.62 186 CYS A C 1
ATOM 1466 O O . CYS A 1 186 ? -8.635 6.366 0.035 1.00 82.62 186 CYS A O 1
ATOM 1468 N N . ASP A 1 187 ? -8.211 7.213 2.065 1.00 78.00 187 ASP A N 1
ATOM 1469 C CA . ASP A 1 187 ? -9.149 8.334 2.008 1.00 78.00 187 ASP A CA 1
ATOM 1470 C C . ASP A 1 187 ? -8.696 9.437 1.048 1.00 78.00 187 ASP A C 1
ATOM 1472 O O . ASP A 1 187 ? -9.526 10.013 0.338 1.00 78.00 187 ASP A O 1
ATOM 1476 N N . TYR A 1 188 ? -7.396 9.744 1.040 1.00 80.94 188 TYR A N 1
ATOM 1477 C CA . TYR A 1 188 ? -6.853 10.922 0.360 1.00 80.94 188 TYR A CA 1
ATOM 1478 C C . TYR A 1 188 ? -5.856 10.610 -0.756 1.00 80.94 188 TYR A C 1
ATOM 1480 O O . TYR A 1 188 ? -5.730 11.424 -1.662 1.00 80.94 188 TYR A O 1
ATOM 1488 N N . GLY A 1 189 ? -5.170 9.468 -0.729 1.00 80.88 189 GLY A N 1
ATOM 1489 C CA . GLY A 1 189 ? -4.180 9.095 -1.748 1.00 80.88 189 GLY A CA 1
ATOM 1490 C C . GLY A 1 189 ? -4.674 8.070 -2.769 1.00 80.88 189 GLY A C 1
ATOM 1491 O O . GLY A 1 189 ? -4.146 7.996 -3.876 1.00 80.88 189 GLY A O 1
ATOM 1492 N N . CYS A 1 190 ? -5.684 7.265 -2.433 1.00 84.94 190 CYS A N 1
ATOM 1493 C CA . CYS A 1 190 ? -6.149 6.201 -3.314 1.00 84.94 190 CYS A CA 1
ATOM 1494 C C . CYS A 1 190 ? -7.038 6.743 -4.443 1.00 84.94 190 CYS A C 1
ATOM 1496 O O . CYS A 1 190 ? -8.151 7.221 -4.205 1.00 84.94 190 CYS A O 1
ATOM 1498 N N . LEU A 1 191 ? -6.583 6.563 -5.688 1.00 79.75 191 LEU A N 1
ATOM 1499 C CA . LEU A 1 191 ? -7.335 6.933 -6.892 1.00 79.75 191 LEU A CA 1
ATOM 1500 C C . LEU A 1 191 ? -8.714 6.270 -6.959 1.00 79.75 191 LEU A C 1
ATOM 1502 O O . LEU A 1 191 ? -9.666 6.889 -7.420 1.00 79.75 191 LEU A O 1
ATOM 1506 N N . TYR A 1 192 ? -8.846 5.043 -6.445 1.00 78.94 192 TYR A N 1
ATOM 1507 C CA . TYR A 1 192 ? -10.131 4.346 -6.385 1.00 78.94 192 TYR A CA 1
ATOM 1508 C C . TYR A 1 192 ? -11.166 5.133 -5.571 1.00 78.94 192 TYR A C 1
ATOM 1510 O O . TYR A 1 192 ? -12.304 5.331 -5.990 1.00 78.94 192 TYR A O 1
ATOM 1518 N N . ARG A 1 193 ? -10.753 5.644 -4.407 1.00 76.06 193 ARG A N 1
ATOM 1519 C CA . ARG A 1 193 ? -11.633 6.380 -3.498 1.00 76.06 193 ARG A CA 1
ATOM 1520 C C . ARG A 1 193 ? -11.883 7.815 -3.949 1.00 76.06 193 ARG A C 1
ATOM 1522 O O . ARG A 1 193 ? -12.967 8.350 -3.732 1.00 76.06 193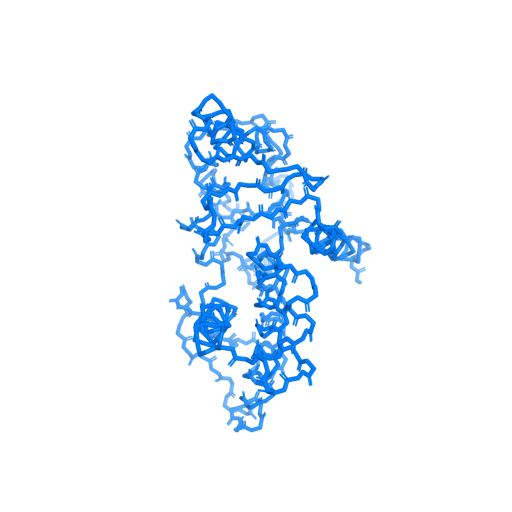 ARG A O 1
ATOM 1529 N N . TRP A 1 194 ? -10.916 8.422 -4.628 1.00 77.00 194 TRP A N 1
ATOM 1530 C CA . TRP A 1 194 ? -11.150 9.662 -5.364 1.00 77.00 194 TRP A CA 1
ATOM 1531 C C . TRP A 1 194 ? -12.185 9.471 -6.471 1.00 77.00 194 TRP A C 1
ATOM 1533 O O . TRP A 1 194 ? -13.110 10.273 -6.578 1.00 77.00 194 TRP A O 1
ATOM 1543 N N . GLY A 1 195 ? -12.087 8.374 -7.226 1.00 71.69 195 GLY A N 1
ATOM 1544 C CA . GLY A 1 195 ? -13.079 7.975 -8.220 1.00 71.69 195 GLY A CA 1
ATOM 1545 C C . GLY A 1 195 ? -14.485 7.885 -7.627 1.00 71.69 195 GLY A C 1
ATOM 1546 O O . GLY A 1 195 ? -15.413 8.432 -8.209 1.00 71.69 195 GLY A O 1
ATOM 1547 N N . MET A 1 196 ? -14.634 7.316 -6.426 1.00 69.75 196 MET A N 1
ATOM 1548 C CA . MET A 1 196 ? -15.914 7.291 -5.701 1.00 69.75 196 MET A CA 1
ATOM 1549 C C . MET A 1 196 ? -16.463 8.695 -5.401 1.00 69.75 196 MET A C 1
ATOM 1551 O O . MET A 1 196 ? -17.651 8.947 -5.596 1.00 69.75 196 MET A O 1
ATOM 1555 N N . ARG A 1 197 ? -15.617 9.621 -4.927 1.00 72.12 197 ARG A N 1
ATOM 1556 C CA . ARG A 1 197 ? -16.040 11.001 -4.619 1.00 72.12 197 ARG A CA 1
ATOM 1557 C C . ARG A 1 197 ? -16.440 11.782 -5.875 1.00 72.12 197 ARG A C 1
ATOM 1559 O O . ARG A 1 197 ? -17.306 12.646 -5.783 1.00 72.12 197 ARG A O 1
ATOM 1566 N N . LEU A 1 198 ? -15.817 11.485 -7.017 1.00 75.00 198 LEU A N 1
ATOM 1567 C CA . LEU A 1 198 ? -16.040 12.183 -8.287 1.00 75.00 198 LEU A CA 1
ATOM 1568 C C . LEU A 1 198 ? -17.191 11.590 -9.116 1.00 75.00 198 LEU A C 1
ATOM 1570 O O . LEU A 1 198 ? -18.034 12.335 -9.604 1.00 75.00 198 LEU A O 1
ATOM 1574 N N . PHE A 1 199 ? -17.252 10.264 -9.267 1.00 70.06 199 PHE A N 1
ATOM 1575 C CA . PHE A 1 199 ? -18.156 9.550 -10.186 1.00 70.06 199 PHE A CA 1
ATOM 1576 C C . PHE A 1 199 ? -19.290 8.827 -9.461 1.00 70.06 199 PHE A C 1
ATOM 1578 O O . PHE A 1 199 ? -19.662 7.701 -9.788 1.00 70.06 199 PHE A O 1
ATOM 1585 N N . LYS A 1 200 ? -19.828 9.475 -8.435 1.00 65.88 200 LYS A N 1
ATOM 1586 C CA . LYS A 1 200 ? -20.876 8.927 -7.584 1.00 65.88 200 LYS A CA 1
ATOM 1587 C C . LYS A 1 200 ? -22.085 8.453 -8.405 1.00 65.88 200 LYS A C 1
ATOM 1589 O O . LYS A 1 200 ? -22.717 9.241 -9.102 1.00 65.88 200 LYS A O 1
ATOM 1594 N N . THR A 1 201 ? -22.430 7.178 -8.263 1.00 65.31 201 THR A N 1
ATOM 1595 C CA . THR A 1 201 ? -23.614 6.551 -8.859 1.00 65.31 201 THR A CA 1
ATOM 1596 C C . THR A 1 201 ? -24.456 5.947 -7.739 1.00 65.31 201 THR A C 1
ATOM 1598 O O . THR A 1 201 ? -23.903 5.376 -6.804 1.00 65.31 201 THR A O 1
ATOM 1601 N N . ASN A 1 202 ? -25.782 6.089 -7.816 1.00 66.12 202 ASN A N 1
ATOM 1602 C CA . ASN A 1 202 ? -26.702 5.440 -6.875 1.00 66.12 202 ASN A CA 1
ATOM 1603 C C . ASN A 1 202 ? -26.894 3.943 -7.187 1.00 66.12 202 ASN A C 1
ATOM 1605 O O . ASN A 1 202 ? -27.425 3.223 -6.349 1.00 66.12 202 ASN A O 1
ATOM 1609 N N . ASP A 1 203 ? -26.450 3.483 -8.361 1.00 66.75 203 ASP A N 1
ATOM 1610 C CA . ASP A 1 203 ? -26.664 2.116 -8.851 1.00 66.75 203 ASP A CA 1
ATOM 1611 C C . ASP A 1 203 ? -25.605 1.120 -8.345 1.00 66.75 203 ASP A C 1
ATOM 1613 O O . ASP A 1 203 ? -25.764 -0.090 -8.503 1.00 66.75 203 ASP A O 1
ATOM 1617 N N . ALA A 1 204 ? -24.515 1.603 -7.739 1.00 67.44 204 ALA A N 1
ATOM 1618 C CA . ALA A 1 204 ? -23.521 0.736 -7.108 1.00 67.44 204 ALA A CA 1
ATOM 1619 C C . ALA A 1 204 ? -24.063 0.118 -5.802 1.00 67.44 204 ALA A C 1
ATOM 1621 O O . ALA A 1 204 ? -25.017 0.615 -5.201 1.00 67.44 204 ALA A O 1
ATOM 1622 N N . LEU A 1 205 ? -23.442 -0.967 -5.329 1.00 69.62 205 LEU A N 1
ATOM 1623 C CA . LEU A 1 205 ? -23.820 -1.590 -4.059 1.00 69.62 205 LEU A CA 1
ATOM 1624 C C . LEU A 1 205 ? -23.448 -0.673 -2.880 1.00 69.62 205 LEU A C 1
ATOM 1626 O O . LEU A 1 205 ? -22.289 -0.276 -2.745 1.00 69.62 205 LEU A O 1
ATOM 1630 N N . HIS A 1 206 ? -24.426 -0.357 -2.025 1.00 72.44 206 HIS A N 1
ATOM 1631 C CA . HIS A 1 206 ? -24.246 0.481 -0.839 1.00 72.44 206 HIS A CA 1
ATOM 1632 C C . HIS A 1 206 ? -24.872 -0.168 0.397 1.00 72.44 206 HIS A C 1
ATOM 1634 O O . HIS A 1 206 ? -25.974 -0.712 0.335 1.00 72.44 206 HIS A O 1
ATOM 1640 N N . VAL A 1 207 ? -24.210 -0.020 1.547 1.00 76.19 207 VAL A N 1
ATOM 1641 C CA . VAL A 1 207 ? -24.833 -0.298 2.847 1.00 76.19 207 VAL A CA 1
ATOM 1642 C C . VAL A 1 207 ? -25.763 0.846 3.198 1.00 76.19 207 VAL A C 1
ATOM 1644 O O . VAL A 1 207 ? -25.318 1.984 3.357 1.00 76.19 207 VAL A O 1
ATOM 1647 N N . THR A 1 208 ? -27.038 0.531 3.382 1.00 78.31 208 THR A N 1
ATOM 1648 C CA . THR A 1 208 ? -28.044 1.470 3.873 1.00 78.31 208 THR A CA 1
ATOM 1649 C C . THR A 1 208 ? -28.558 1.032 5.233 1.00 78.31 208 THR A C 1
ATOM 1651 O O . THR A 1 208 ? -28.681 -0.160 5.522 1.00 78.31 208 THR A O 1
ATOM 1654 N N . TYR A 1 209 ? -28.873 2.011 6.075 1.00 82.00 209 TYR A N 1
ATOM 1655 C CA . TYR A 1 209 ? -29.584 1.750 7.315 1.00 82.00 209 TYR A CA 1
ATOM 1656 C C . TYR A 1 209 ? -31.029 1.347 7.005 1.00 82.00 209 TYR A C 1
ATOM 1658 O O . TYR A 1 209 ? -31.702 1.982 6.196 1.00 82.00 209 TYR A O 1
ATOM 1666 N N . ASP A 1 210 ? -31.487 0.273 7.637 1.00 85.75 210 ASP A N 1
ATOM 1667 C CA . ASP A 1 210 ? -32.843 -0.242 7.487 1.00 85.75 210 ASP A CA 1
ATOM 1668 C C . ASP A 1 210 ? -33.733 0.340 8.590 1.00 85.75 210 ASP A C 1
ATOM 1670 O O . ASP A 1 210 ? -33.704 -0.113 9.739 1.00 85.75 210 ASP A O 1
ATOM 1674 N N . GLU A 1 211 ? -34.520 1.360 8.237 1.00 84.06 211 GLU A N 1
ATOM 1675 C CA . GLU A 1 211 ? -35.394 2.070 9.178 1.00 84.06 211 GLU A CA 1
ATOM 1676 C C . GLU A 1 211 ? -36.445 1.154 9.824 1.00 84.06 211 GLU A C 1
ATOM 1678 O O . GLU A 1 211 ? -36.849 1.395 10.967 1.00 84.06 211 GLU A O 1
ATOM 1683 N N . SER A 1 212 ? -36.837 0.065 9.149 1.00 85.88 212 SER A N 1
ATOM 1684 C CA . SER A 1 212 ? -37.846 -0.877 9.652 1.00 85.88 212 SER A CA 1
ATOM 1685 C C . SER A 1 212 ? -37.391 -1.632 10.906 1.00 85.88 212 SER A C 1
ATOM 1687 O O . SER A 1 212 ? -38.220 -2.026 11.723 1.00 85.88 212 SER A O 1
ATOM 1689 N N . ARG A 1 213 ? -36.073 -1.775 11.103 1.00 83.44 213 ARG A N 1
ATOM 1690 C CA . ARG A 1 213 ? -35.457 -2.432 12.271 1.00 83.44 213 ARG A CA 1
ATOM 1691 C C . ARG A 1 213 ? -34.854 -1.445 13.264 1.00 83.44 213 ARG A C 1
ATOM 1693 O O . ARG A 1 213 ? -34.049 -1.815 14.119 1.00 83.44 213 ARG A O 1
ATOM 1700 N N . SER A 1 214 ? -35.252 -0.178 13.185 1.00 82.44 214 SER A N 1
ATOM 1701 C CA . SER A 1 214 ? -34.706 0.877 14.040 1.00 82.44 214 SER A CA 1
ATOM 1702 C C . SER A 1 214 ? -34.897 0.628 15.537 1.00 82.44 214 SER A C 1
ATOM 1704 O O . SER A 1 214 ? -34.028 0.999 16.329 1.00 82.44 214 SER A O 1
ATOM 1706 N N . SER A 1 215 ? -35.963 -0.077 15.931 1.00 82.81 215 SER A N 1
ATOM 1707 C CA . SER A 1 215 ? -36.210 -0.504 17.314 1.00 82.81 215 SER A CA 1
ATOM 1708 C C . SER A 1 215 ? -35.060 -1.323 17.903 1.00 82.81 215 SER A C 1
ATOM 1710 O O . SER A 1 215 ? -34.716 -1.145 19.076 1.00 82.81 215 SER A O 1
ATOM 1712 N N . ASP A 1 216 ? -34.419 -2.160 17.085 1.00 82.12 216 ASP A N 1
ATOM 1713 C CA . ASP A 1 216 ? -33.344 -3.067 17.498 1.00 82.12 216 ASP A CA 1
ATOM 1714 C C . ASP A 1 216 ? -32.018 -2.316 17.703 1.00 82.12 216 ASP A C 1
ATOM 1716 O O . ASP A 1 216 ? -31.162 -2.733 18.488 1.00 82.12 216 ASP A O 1
ATOM 1720 N N . CYS A 1 217 ? -31.856 -1.163 17.045 1.00 77.88 217 CYS A N 1
ATOM 1721 C CA . CYS A 1 217 ? -30.650 -0.335 17.086 1.00 77.88 217 CYS A CA 1
ATOM 1722 C C . CYS A 1 217 ? -30.671 0.762 18.167 1.00 77.88 217 CYS A C 1
ATOM 1724 O O . CYS A 1 217 ? -29.684 1.476 18.326 1.00 77.88 217 CYS A O 1
ATOM 1726 N N . THR A 1 218 ? -31.740 0.879 18.962 1.00 76.50 218 THR A N 1
ATOM 1727 C CA . THR A 1 218 ? -31.896 1.942 19.980 1.00 76.50 218 THR A CA 1
ATOM 1728 C C . THR A 1 218 ? -30.942 1.832 21.174 1.00 76.50 218 THR A C 1
ATOM 1730 O O . THR A 1 218 ? -30.589 2.842 21.782 1.00 76.50 218 THR A O 1
ATOM 1733 N N . LYS A 1 219 ? -30.525 0.613 21.543 1.00 77.25 219 LYS A N 1
ATOM 1734 C CA . LYS A 1 219 ? -29.779 0.360 22.792 1.00 77.25 219 LYS A CA 1
ATOM 1735 C C . LYS A 1 219 ? -28.276 0.182 22.608 1.00 77.25 219 LYS A C 1
ATOM 1737 O O . LYS A 1 219 ? -27.539 0.282 23.588 1.00 77.25 219 LYS A O 1
ATOM 1742 N N . CYS A 1 220 ? -27.802 -0.120 21.399 1.00 74.56 220 CYS A N 1
ATOM 1743 C CA . CYS A 1 220 ? -26.406 -0.495 21.188 1.00 74.56 220 CYS A CA 1
ATOM 1744 C C . CYS A 1 220 ? -25.678 0.502 20.272 1.00 74.56 220 CYS A C 1
ATOM 1746 O O . CYS A 1 220 ? -25.946 0.608 19.083 1.00 74.56 220 CYS A O 1
ATOM 1748 N N . ASN A 1 221 ? -24.673 1.190 20.820 1.00 80.12 221 ASN A N 1
ATOM 1749 C CA . ASN A 1 221 ? -23.706 1.989 20.050 1.00 80.12 221 ASN A CA 1
ATOM 1750 C C . ASN A 1 221 ? -22.569 1.115 19.477 1.00 80.12 221 ASN A C 1
ATOM 1752 O O . ASN A 1 221 ? -21.437 1.567 19.274 1.00 80.12 221 ASN A O 1
ATOM 1756 N N . TYR A 1 222 ? -22.839 -0.175 19.258 1.00 81.81 222 TYR A N 1
ATOM 1757 C CA . TYR A 1 222 ? -21.814 -1.148 18.891 1.00 81.81 222 TYR A CA 1
ATOM 1758 C C . TYR A 1 222 ? -21.317 -0.935 17.459 1.00 81.81 222 TYR A C 1
ATOM 1760 O O . TYR A 1 222 ? -20.110 -0.937 17.231 1.00 81.81 222 TYR A O 1
ATOM 1768 N N . CYS A 1 223 ? -22.222 -0.670 16.512 1.00 80.19 223 CYS A N 1
ATOM 1769 C CA . CYS A 1 223 ? -21.874 -0.436 15.108 1.00 80.19 223 CYS A CA 1
ATOM 1770 C C . CYS A 1 223 ? -20.944 0.778 14.955 1.00 80.19 223 CYS A C 1
ATOM 1772 O O . CYS A 1 223 ? -19.925 0.691 14.277 1.00 80.19 223 CYS A O 1
ATOM 1774 N N . LYS A 1 224 ? -21.238 1.874 15.667 1.00 82.38 224 LYS A N 1
ATOM 1775 C CA . LYS A 1 224 ? -20.431 3.103 15.671 1.00 82.38 224 LYS A CA 1
ATOM 1776 C C . LYS A 1 224 ? -19.043 2.906 16.281 1.00 82.38 224 LYS A C 1
ATOM 1778 O O . LYS A 1 224 ? -18.060 3.413 15.760 1.00 82.38 224 LYS A O 1
ATOM 1783 N N . THR A 1 225 ? -18.949 2.155 17.377 1.00 79.25 225 THR A N 1
ATOM 1784 C CA . THR A 1 225 ? -17.663 1.898 18.052 1.00 79.25 225 THR A CA 1
ATOM 1785 C C . THR A 1 225 ? -16.816 0.829 17.365 1.00 79.25 225 THR A C 1
ATOM 1787 O O . THR A 1 225 ? -15.598 0.828 17.522 1.00 79.25 225 THR A O 1
ATOM 1790 N N . SER A 1 226 ? -17.442 -0.072 16.606 1.00 79.38 226 SER A N 1
ATOM 1791 C CA . SER A 1 226 ? -16.754 -1.152 15.889 1.00 79.38 226 SER A CA 1
ATOM 1792 C C . SER A 1 226 ? -16.362 -0.776 14.460 1.00 79.38 226 SER A C 1
ATOM 1794 O O . SER A 1 226 ? -15.563 -1.484 13.849 1.00 79.38 226 SER A O 1
ATOM 1796 N N . CYS A 1 227 ? -16.918 0.307 13.909 1.00 80.12 227 CYS A N 1
ATOM 1797 C CA . CYS A 1 227 ? -16.630 0.731 12.547 1.00 80.12 227 CYS A CA 1
ATOM 1798 C C . CYS A 1 227 ? -15.176 1.205 12.406 1.00 80.12 227 CYS A C 1
ATOM 1800 O O . CYS A 1 227 ? -14.756 2.181 13.025 1.00 80.12 227 CYS A O 1
ATOM 1802 N N . ILE A 1 228 ? -14.415 0.531 11.544 1.00 75.69 228 ILE A N 1
ATOM 1803 C CA . ILE A 1 228 ? -12.991 0.817 11.319 1.00 75.69 228 ILE A CA 1
ATOM 1804 C C . ILE A 1 228 ? -12.735 2.161 10.630 1.00 75.69 228 ILE A C 1
ATOM 1806 O O . ILE A 1 228 ? -11.673 2.746 10.829 1.00 75.69 228 ILE A O 1
ATOM 1810 N N . THR A 1 229 ? -13.710 2.671 9.873 1.00 76.31 229 THR A N 1
ATOM 1811 C CA . THR A 1 229 ? -13.640 3.987 9.222 1.00 76.31 229 THR A CA 1
ATOM 1812 C C . THR A 1 229 ? -14.291 5.096 10.050 1.00 76.31 229 THR A C 1
ATOM 1814 O O . THR A 1 229 ? -14.418 6.216 9.570 1.00 76.31 229 THR A O 1
ATOM 1817 N N . ALA A 1 230 ? -14.677 4.801 11.300 1.00 78.06 230 ALA A N 1
ATOM 1818 C CA . ALA A 1 230 ? -15.234 5.754 12.264 1.00 78.06 230 ALA A CA 1
ATOM 1819 C C . ALA A 1 230 ? -16.481 6.527 11.781 1.00 78.06 230 ALA A C 1
ATOM 1821 O O . ALA A 1 230 ? -16.811 7.580 12.328 1.00 78.06 230 ALA A O 1
ATOM 1822 N N . ILE A 1 231 ? -17.195 5.993 10.786 1.00 82.25 231 ILE A N 1
ATOM 1823 C CA . ILE A 1 231 ? -18.487 6.525 10.339 1.00 82.25 231 ILE A CA 1
ATOM 1824 C C . ILE A 1 231 ? -19.601 6.098 11.299 1.00 82.25 231 ILE A C 1
ATOM 1826 O O . ILE A 1 231 ? -19.434 5.159 12.081 1.00 82.25 231 ILE A O 1
ATOM 1830 N N . ASP A 1 232 ? -20.752 6.767 11.227 1.00 85.06 232 ASP A N 1
ATOM 1831 C CA . ASP A 1 232 ? -21.951 6.371 11.965 1.00 85.06 232 ASP A CA 1
ATOM 1832 C C . ASP A 1 232 ? -22.870 5.519 11.071 1.00 85.06 232 ASP A C 1
ATOM 1834 O O . ASP A 1 232 ? -23.540 6.072 10.197 1.00 85.06 232 ASP A O 1
ATOM 1838 N N . PRO A 1 233 ? -22.951 4.186 11.272 1.00 82.25 233 PRO A N 1
ATOM 1839 C CA . PRO A 1 233 ? -23.725 3.318 10.386 1.00 82.25 233 PRO A CA 1
ATOM 1840 C C . PRO A 1 233 ? -25.239 3.563 10.433 1.00 82.25 233 PRO A C 1
ATOM 1842 O O . PRO A 1 233 ? -25.961 3.057 9.581 1.00 82.25 233 PRO A O 1
ATOM 1845 N N . THR A 1 234 ? -25.731 4.313 11.425 1.00 80.75 234 THR A N 1
ATOM 1846 C CA . THR A 1 234 ? -27.153 4.679 11.526 1.00 80.75 234 THR A CA 1
ATOM 1847 C C . THR A 1 234 ? -27.516 5.880 10.658 1.00 80.75 234 THR A C 1
ATOM 1849 O O . THR A 1 234 ? -28.666 6.031 10.267 1.00 80.75 234 THR A O 1
ATOM 1852 N N . HIS A 1 235 ? -26.533 6.719 10.326 1.00 80.69 235 HIS A N 1
ATOM 1853 C CA . HIS A 1 235 ? -26.715 7.941 9.547 1.00 80.69 235 HIS A CA 1
ATOM 1854 C C . HIS A 1 235 ? -25.683 8.003 8.416 1.00 80.69 235 HIS A C 1
ATOM 1856 O O . HIS A 1 235 ? -25.002 9.017 8.251 1.00 80.69 235 HIS A O 1
ATOM 1862 N N . ILE A 1 236 ? -25.555 6.908 7.656 1.00 79.19 236 ILE A N 1
ATOM 1863 C CA . ILE A 1 236 ? -24.594 6.815 6.551 1.00 79.19 236 ILE A CA 1
ATOM 1864 C C . ILE A 1 236 ? -24.974 7.829 5.484 1.00 79.19 236 ILE A C 1
ATOM 1866 O O . ILE A 1 236 ? -26.026 7.747 4.845 1.00 79.19 236 ILE A O 1
ATOM 1870 N N . ARG A 1 237 ? -24.081 8.781 5.260 1.00 75.75 237 ARG A N 1
ATOM 1871 C CA . ARG A 1 237 ? -24.165 9.702 4.144 1.00 75.75 237 ARG A CA 1
ATOM 1872 C C . ARG A 1 237 ? -23.481 9.082 2.947 1.00 75.75 237 ARG A C 1
ATOM 1874 O O . ARG A 1 237 ? -22.490 8.369 3.026 1.00 75.75 237 ARG A O 1
ATOM 1881 N N . SER A 1 238 ? -23.984 9.449 1.789 1.00 67.12 238 SER A N 1
ATOM 1882 C CA . SER A 1 238 ? -23.480 8.972 0.505 1.00 67.12 238 SER A CA 1
ATOM 1883 C C . SER A 1 238 ? -22.050 9.431 0.148 1.00 67.12 238 SER A C 1
ATOM 1885 O O . SER A 1 238 ? -21.522 9.011 -0.875 1.00 67.12 238 SER A O 1
ATOM 1887 N N . TYR A 1 239 ? -21.423 10.292 0.957 1.00 67.50 239 TYR A N 1
ATOM 1888 C CA . TYR A 1 239 ? -20.006 10.679 0.854 1.00 67.50 239 TYR A CA 1
ATOM 1889 C C . TYR A 1 239 ? -19.145 10.126 1.999 1.00 67.50 239 TYR A C 1
ATOM 1891 O O . TYR A 1 239 ? -17.954 10.441 2.082 1.00 67.50 239 TYR A O 1
ATOM 1899 N N . ASP A 1 240 ? -19.736 9.330 2.890 1.00 74.62 240 ASP A N 1
ATOM 1900 C CA . ASP A 1 240 ? -19.017 8.740 4.005 1.00 74.62 240 ASP A CA 1
ATOM 1901 C C . ASP A 1 240 ? -18.038 7.667 3.528 1.00 74.62 240 ASP A C 1
ATOM 1903 O O . ASP A 1 240 ? -18.185 7.033 2.483 1.00 74.62 240 ASP A O 1
ATOM 1907 N N . ALA A 1 241 ? -17.029 7.445 4.361 1.00 73.44 241 ALA A N 1
ATOM 1908 C CA . ALA A 1 241 ? -15.954 6.477 4.206 1.00 73.44 241 ALA A CA 1
ATOM 1909 C C . ALA A 1 241 ? -16.402 5.003 4.314 1.00 73.44 241 ALA A C 1
ATOM 1911 O O . ALA A 1 241 ? -15.666 4.170 4.845 1.00 73.44 241 ALA A O 1
ATOM 1912 N N . CYS A 1 242 ? -17.621 4.659 3.900 1.00 78.50 242 CYS A N 1
ATOM 1913 C CA . CYS A 1 242 ? -18.128 3.301 4.044 1.00 78.50 242 CYS A CA 1
ATOM 1914 C C . CYS A 1 242 ? -17.443 2.365 3.044 1.00 78.50 242 CYS A C 1
ATOM 1916 O O . CYS A 1 242 ? -17.540 2.551 1.833 1.00 78.50 242 CYS A O 1
ATOM 1918 N N . ILE A 1 243 ? -16.779 1.334 3.562 1.00 77.00 243 ILE A N 1
ATOM 1919 C CA . ILE A 1 243 ? -16.143 0.274 2.764 1.00 77.00 243 ILE A CA 1
ATOM 1920 C C . ILE A 1 243 ? -16.947 -1.034 2.793 1.00 77.00 243 ILE A C 1
ATOM 1922 O O . ILE A 1 243 ? -16.375 -2.117 2.712 1.00 77.00 243 ILE A O 1
ATOM 1926 N N . ASP A 1 244 ? -18.266 -0.916 2.970 1.00 76.25 244 ASP A N 1
ATOM 1927 C CA . ASP A 1 244 ? -19.212 -2.038 3.032 1.00 76.25 244 ASP A CA 1
ATOM 1928 C C . ASP A 1 244 ? -18.826 -3.090 4.089 1.00 76.25 244 ASP A C 1
ATOM 1930 O O . ASP A 1 244 ? -18.727 -4.286 3.835 1.00 76.25 244 ASP A O 1
ATOM 1934 N N . CYS A 1 245 ? -18.513 -2.595 5.296 1.00 67.94 245 CYS A N 1
ATOM 1935 C CA . CYS A 1 245 ? -18.121 -3.360 6.489 1.00 67.94 245 CYS A CA 1
ATOM 1936 C C . CYS A 1 245 ? -16.872 -4.255 6.374 1.00 67.94 245 CYS A C 1
ATOM 1938 O O . CYS A 1 245 ? -16.411 -4.759 7.406 1.00 67.94 245 CYS A O 1
ATOM 1940 N N . GLY A 1 246 ? -16.294 -4.419 5.182 1.00 59.41 246 GLY A N 1
ATOM 1941 C CA . GLY A 1 246 ? -15.457 -5.581 4.918 1.00 59.41 246 GLY A CA 1
ATOM 1942 C C . GLY A 1 246 ? -16.283 -6.852 5.073 1.00 59.41 246 GLY A C 1
ATOM 1943 O O . GLY A 1 246 ? -16.506 -7.325 6.206 1.00 59.41 246 GLY A O 1
#

Mean predicted aligned error: 7.46 Å

Secondary structure (DSSP, 8-state):
--THHHHHHHHHHHHHHHHHHHHHTTSEEEETTTTEEEETTEEEETT-HHHHHHHHHHHHHHHHHHHHHHTTHHHHHT-HHHHHHHHHHHHHHHHH-TT-B--TTTTSSB--GGG--HHHHHHHHHHHHHHHHHHHHHHHHTTS-HHHHHHHHH-STT--HHHHHHHHHHHHHHHHIIIIITHHHHHHT-HHHHHHHHS--TTS------GGGGGGGSS--HHHHH-TT---TTS--TTS---TT-

Solvent-accessible surface area (backbone atoms only — not comparable to full-atom values): 13541 Å² total; per-residue (Å²): 132,69,83,58,60,60,55,37,52,49,42,20,49,51,43,44,50,52,60,50,43,38,23,67,71,42,44,43,34,45,33,76,90,74,45,23,39,28,48,72,75,44,79,44,51,66,84,44,52,71,59,52,52,50,52,52,50,47,66,63,44,49,43,42,53,48,33,66,72,54,23,38,43,47,54,37,34,41,33,51,69,45,52,48,31,52,50,42,48,54,48,39,32,72,43,27,25,91,80,32,39,57,32,75,90,54,94,35,84,38,60,37,78,95,36,72,43,70,68,39,51,49,52,51,52,50,51,45,48,53,50,16,47,55,50,30,52,54,57,42,28,33,53,41,54,61,67,57,53,48,40,44,72,76,35,80,89,66,54,54,68,66,60,52,53,52,45,52,50,46,19,48,53,45,28,48,35,49,63,27,43,38,64,54,43,50,68,74,67,32,65,50,47,48,33,50,76,73,67,69,62,88,84,30,67,75,83,71,65,62,74,92,54,44,81,78,54,72,83,56,71,54,63,42,75,66,35,89,69,68,50,48,62,81,69,69,51,98,83,53,74,66,32,59,88,86